Protein AF-0000000074483810 (afdb_homodimer)

Solvent-accessible surface area (backbone atoms only — not comparable to full-atom values): 10584 Å² total; per-residue (Å²): 113,60,57,48,73,68,56,46,51,58,53,45,73,74,33,87,74,49,40,83,38,92,90,42,27,39,32,34,76,46,80,42,96,39,51,67,56,40,51,48,50,51,52,54,45,48,53,55,21,57,76,68,70,52,70,48,39,36,36,35,54,61,34,35,36,37,40,34,40,50,34,74,89,61,72,18,44,30,66,64,47,53,54,48,51,51,52,45,49,52,52,53,55,61,69,74,105,113,60,56,47,74,68,54,48,53,58,53,46,72,75,34,86,71,48,40,82,38,94,90,40,27,39,33,36,76,46,79,42,97,40,50,66,57,39,52,50,51,52,51,54,46,48,52,56,21,58,75,69,70,51,70,47,40,38,35,33,55,61,34,36,38,36,42,35,40,51,34,75,90,60,71,18,44,32,67,65,48,54,56,49,50,50,51,44,50,51,53,53,56,59,68,74,102

Nearest PDB structures (foldseek):
  2ebb-assembly1_A-2  TM=1.002E+00  e=1.056E-16  Geobacillus kaustophilus
  3jst-assembly2_B  TM=9.599E-01  e=5.537E-09  Brucella melitensis
  2v6u-assembly1_A  TM=9.059E-01  e=3.584E-08  Toxoplasma gondii RH
  4wil-assembly1_A  TM=9.202E-01  e=2.040E-07  Mus musculus
  1dco-assembly1_B  TM=9.286E-01  e=5.716E-07  Rattus norvegicus

pLDDT: mean 96.19, std 4.0, range [73.38, 98.94]

Sequence (194 aa):
MRLTEEELQAFLRGMEGWKLVEERWIAKKYRFQDYLQGIEFVRRIAAISEEANHHPFISIDYKLVTVKISSWRAKGLTKLDFELAKKYDEVYEKMKDMRLTEEELQAFLRGMEGWKLVEERWIAKKYRFQDYLQGIEFVRRIAAISEEANHHPFISIDYKLVTVKISSWRAKGLTKLDFELAKKYDEVYEKMKD

Organism: Parageobacillus thermoglucosidasius (NCBI:txid1426)

InterPro domains:
  IPR001533 Pterin 4 alpha carbinolamine dehydratase [PF01329] (2-91)
  IPR001533 Pterin 4 alpha carbinolamine dehydratase [PTHR12599] (2-94)
  IPR036428 Pterin 4 alpha carbinolamine dehydratase superfamily [G3DSA:3.30.1360.20] (1-97)
  IPR036428 Pterin 4 alpha carbinolamine dehydratase superfamily [SSF55248] (2-94)

Radius of gyration: 18.11 Å; Cα contacts (8 Å, |Δi|>4): 28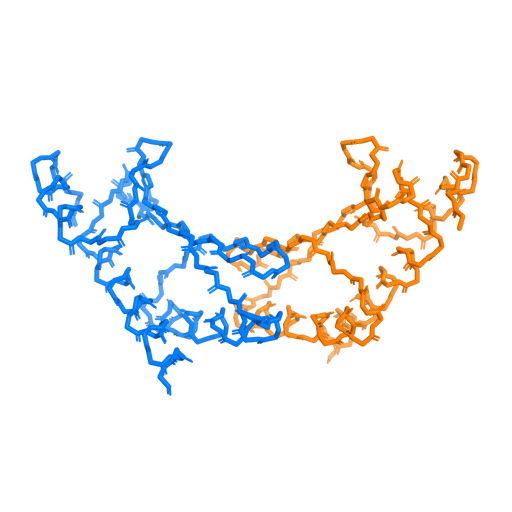7; chains: 2; bounding box: 36×51×39 Å

Secondary structure (DSSP, 8-state):
-BPPHHHHHHHHHTSTT-EEETTTEEEEEEE-SSHHHHHHHHHHHHHHHHHHT---EEEEETTEEEEEE-BTTTTB-BHHHHHHHHHHHHHHHHHH-/-BPPHHHHHHHHHTSTT-EEETTTEEEEEEE-SSHHHHHHHHHHHHHHHHHHT---EEEEETTEEEEEE-BTTTTB-BHHHHHHHHHHHHHHHHHH-

Foldsee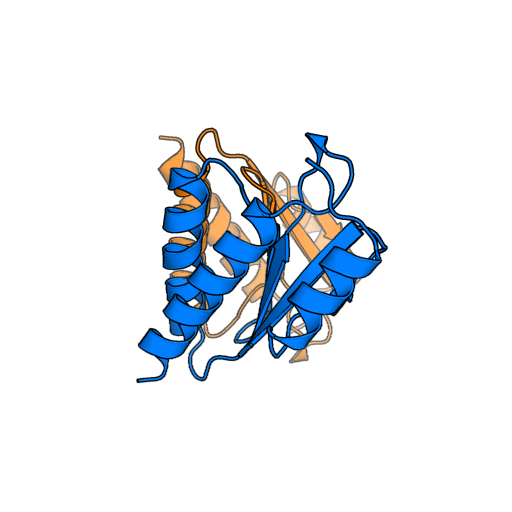k 3Di:
DADDPVRVVVLVVPQPQWDDDPNAKIKGKDFDPAQVLVVVLVVVLQVVCVVVVFDWDWDGDRRIIMTMGGDVVVVHHDPVNSVSSVVSVVSSVVSVD/DADDPVRVVVLVVPQPQWDDDPNAKIKGKDFDPAQVLVVVLVVVLQVVCVVVVFDWDWDGDRRIIMTMGGDVVVVHHDPVNSVSSVVSVVSSVVSVD

Structure (mmCIF, N/CA/C/O backbone):
data_AF-0000000074483810-model_v1
#
loop_
_entity.id
_entity.type
_entity.pdbx_description
1 polymer '4a-hydroxytetrahydrobiopterin dehydratase'
#
loop_
_atom_site.group_PDB
_atom_site.id
_atom_site.type_symbol
_atom_site.label_atom_id
_atom_site.label_alt_id
_atom_site.label_comp_id
_atom_site.label_asym_id
_atom_site.label_entity_id
_atom_site.label_seq_id
_atom_site.pdbx_PDB_ins_code
_atom_site.Cartn_x
_atom_site.Cartn_y
_atom_site.Cartn_z
_atom_site.occupancy
_atom_site.B_iso_or_equiv
_atom_site.auth_seq_id
_atom_site.auth_comp_id
_atom_site.auth_asym_id
_atom_site.auth_atom_id
_atom_site.pdbx_PDB_model_num
ATOM 1 N N . MET A 1 1 ? 4.43 22.094 15.008 1 86.56 1 MET A N 1
ATOM 2 C CA . MET A 1 1 ? 4.312 21.828 16.438 1 86.56 1 MET A CA 1
ATOM 3 C C . MET A 1 1 ? 3.34 20.688 16.703 1 86.56 1 MET A C 1
ATOM 5 O O . MET A 1 1 ? 2.32 20.562 16.016 1 86.56 1 MET A O 1
ATOM 9 N N . ARG A 1 2 ? 3.707 19.906 17.766 1 93.25 2 ARG A N 1
ATOM 10 C CA . ARG A 1 2 ? 2.84 18.797 18.156 1 93.25 2 ARG A CA 1
ATOM 11 C C . ARG A 1 2 ? 1.534 19.312 18.75 1 93.25 2 ARG A C 1
ATOM 13 O O . ARG A 1 2 ? 1.535 20.266 19.531 1 93.25 2 ARG A O 1
ATOM 20 N N . LEU A 1 3 ? 0.416 18.641 18.438 1 94.19 3 LEU A N 1
ATOM 21 C CA . LEU A 1 3 ? -0.901 19.016 18.938 1 94.19 3 LEU A CA 1
ATOM 22 C C . LEU A 1 3 ? -1.085 18.562 20.375 1 94.19 3 LEU A C 1
ATOM 24 O O . LEU A 1 3 ? -0.568 17.516 20.766 1 94.19 3 LEU A O 1
ATOM 28 N N . THR A 1 4 ? -1.824 19.328 21.047 1 91.38 4 THR A N 1
ATOM 29 C CA . THR A 1 4 ? -2.244 18.906 22.375 1 91.38 4 THR A CA 1
ATOM 30 C C . THR A 1 4 ? -3.369 17.875 22.297 1 91.38 4 THR A C 1
ATOM 32 O O . THR A 1 4 ? -3.977 17.703 21.234 1 91.38 4 THR A O 1
ATOM 35 N N . GLU A 1 5 ? -3.551 17.188 23.391 1 90.81 5 GLU A N 1
ATOM 36 C CA . GLU A 1 5 ? -4.637 16.219 23.438 1 90.81 5 GLU A CA 1
ATOM 37 C C . GLU A 1 5 ? -5.977 16.875 23.109 1 90.81 5 GLU A C 1
ATOM 39 O O . GLU A 1 5 ? -6.812 16.281 22.422 1 90.81 5 GLU A O 1
ATOM 44 N N . GLU A 1 6 ? -6.172 18.062 23.609 1 92.44 6 GLU A N 1
ATOM 45 C CA . GLU A 1 6 ? -7.41 18.797 23.359 1 92.44 6 GLU A CA 1
ATOM 46 C C . GLU A 1 6 ? -7.562 19.141 21.891 1 92.44 6 GLU A C 1
ATOM 48 O O . GLU A 1 6 ? -8.641 19 21.312 1 92.44 6 GLU A O 1
ATOM 53 N N . GLU A 1 7 ? -6.52 19.625 21.297 1 92.5 7 GLU A N 1
ATOM 54 C CA . GLU A 1 7 ? -6.52 19.953 19.875 1 92.5 7 GLU A CA 1
ATOM 55 C C . GLU A 1 7 ? -6.781 18.703 19.031 1 92.5 7 GLU A C 1
ATOM 57 O O . GLU A 1 7 ? -7.547 18.75 18.062 1 92.5 7 GLU A O 1
ATOM 62 N N . LEU A 1 8 ? -6.148 17.672 19.391 1 92.38 8 LEU A N 1
ATOM 63 C CA . LEU A 1 8 ? -6.285 16.391 18.688 1 92.38 8 LEU A CA 1
ATOM 64 C C . LEU A 1 8 ? -7.734 15.93 18.688 1 92.38 8 LEU A C 1
ATOM 66 O O . LEU A 1 8 ? -8.273 15.555 17.641 1 92.38 8 LEU A O 1
ATOM 70 N N . GLN A 1 9 ? -8.328 15.984 19.828 1 90.56 9 GLN A N 1
ATOM 71 C CA . GLN A 1 9 ? -9.711 15.539 19.953 1 90.56 9 GLN A CA 1
ATOM 72 C C . GLN A 1 9 ? -10.648 16.422 19.141 1 90.56 9 GLN A C 1
ATOM 74 O O . GLN A 1 9 ? -11.609 15.93 18.547 1 90.56 9 GLN A O 1
ATOM 79 N N . ALA A 1 10 ? -10.414 17.656 19.141 1 92.31 10 ALA A N 1
ATOM 80 C CA . ALA A 1 10 ? -11.219 18.594 18.359 1 92.31 10 ALA A CA 1
ATOM 81 C C . ALA A 1 10 ? -11.133 18.281 16.859 1 92.31 10 ALA A C 1
ATOM 83 O O . ALA A 1 10 ? -12.148 18.297 16.156 1 92.31 10 ALA A O 1
ATOM 84 N N . PHE A 1 11 ? -9.906 17.969 16.438 1 90.81 11 PHE A N 1
ATOM 85 C CA . PHE A 1 11 ? -9.711 17.641 15.031 1 90.81 11 PHE A CA 1
ATOM 86 C C . PHE A 1 11 ? -10.398 16.328 14.672 1 90.81 11 PHE A C 1
ATOM 88 O O . PHE A 1 11 ? -11.047 16.234 13.633 1 90.81 11 PHE A O 1
ATOM 95 N N . LEU A 1 12 ? -10.328 15.391 15.516 1 92.31 12 LEU A N 1
ATOM 96 C CA . LEU A 1 12 ? -10.852 14.055 15.25 1 92.31 12 LEU A CA 1
ATOM 97 C C . LEU A 1 12 ? -12.375 14.07 15.203 1 92.31 12 LEU A C 1
ATOM 99 O O . LEU A 1 12 ? -12.984 13.312 14.453 1 92.31 12 LEU A O 1
ATOM 103 N N . ARG A 1 13 ? -12.961 14.961 15.93 1 91.69 13 ARG A N 1
ATOM 104 C CA . ARG A 1 13 ? -14.414 15.062 15.961 1 91.69 13 ARG A CA 1
ATOM 105 C C . ARG A 1 13 ? -14.961 15.492 14.602 1 91.69 13 ARG A C 1
ATOM 107 O O . ARG A 1 13 ? -16.062 15.102 14.211 1 91.69 13 ARG A O 1
ATOM 114 N N . GLY A 1 14 ? -14.188 16.172 13.859 1 90.25 14 GLY A N 1
ATOM 115 C CA . GLY A 1 14 ? -14.648 16.672 12.57 1 90.25 14 GLY A CA 1
ATOM 116 C C . GLY A 1 14 ? -14.203 15.812 11.406 1 90.25 14 GLY A C 1
ATOM 117 O O . GLY A 1 14 ? -14.477 16.125 10.242 1 90.25 14 GLY A O 1
ATOM 118 N N . MET A 1 15 ? -13.57 14.727 11.695 1 93.81 15 MET A N 1
ATOM 119 C CA . MET A 1 15 ? -13 13.914 10.625 1 93.81 15 MET A CA 1
ATOM 120 C C . MET A 1 15 ? -13.516 12.484 10.688 1 93.81 15 MET A C 1
ATOM 122 O O . MET A 1 15 ? -12.867 11.609 11.266 1 93.81 15 MET A O 1
ATOM 126 N N . GLU A 1 16 ? -14.57 12.305 9.977 1 92.62 16 GLU A N 1
ATOM 127 C CA . GLU A 1 16 ? -15.242 11.008 10.008 1 92.62 16 GLU A CA 1
ATOM 128 C C . GLU A 1 16 ? -14.328 9.898 9.492 1 92.62 16 GLU A C 1
ATOM 130 O O . GLU A 1 16 ? -13.703 10.047 8.438 1 92.62 16 GLU A O 1
ATOM 135 N N . GLY A 1 17 ? -14.273 8.852 10.312 1 96.81 17 GLY A N 1
ATOM 136 C CA . GLY A 1 17 ? -13.562 7.664 9.867 1 96.81 17 GLY A CA 1
ATOM 137 C C . GLY A 1 17 ? -12.125 7.617 10.344 1 96.81 17 GLY A C 1
ATOM 138 O O . GLY A 1 17 ? -11.492 6.559 10.328 1 96.81 17 GLY A O 1
ATOM 139 N N . TRP A 1 18 ? -11.57 8.75 10.656 1 97.94 18 TRP A N 1
ATOM 140 C CA . TRP A 1 18 ? -10.219 8.789 11.195 1 97.94 18 TRP A CA 1
ATOM 141 C C . TRP A 1 18 ? -10.219 8.445 12.68 1 97.94 18 TRP A C 1
ATOM 143 O O . TRP A 1 18 ? -11.086 8.898 13.43 1 97.94 18 TRP A O 1
ATOM 153 N N . LYS A 1 19 ? -9.258 7.641 13.07 1 96.81 19 LYS A N 1
ATOM 154 C CA . LYS A 1 19 ? -9.125 7.234 14.469 1 96.81 19 LYS A CA 1
ATOM 155 C C . LYS A 1 19 ? -7.668 7.297 14.922 1 96.81 19 LYS A C 1
ATOM 157 O O . LYS A 1 19 ? -6.75 7.121 14.117 1 96.81 19 LYS A O 1
ATOM 162 N N . LEU A 1 20 ? -7.551 7.547 16.203 1 95.25 20 LEU A N 1
ATOM 163 C CA . LEU A 1 20 ? -6.227 7.43 16.797 1 95.25 20 LEU A CA 1
ATOM 164 C C . LEU A 1 20 ? -5.793 5.969 16.891 1 95.25 20 LEU A C 1
ATOM 166 O O . LEU A 1 20 ? -6.582 5.105 17.281 1 95.25 20 LEU A O 1
ATOM 170 N N . VAL A 1 21 ? -4.543 5.785 16.469 1 95.75 21 VAL A N 1
ATOM 171 C CA . VAL A 1 21 ? -4.012 4.43 16.531 1 95.75 21 VAL A CA 1
ATOM 172 C C . VAL A 1 21 ? -2.576 4.461 17.047 1 95.75 21 VAL A C 1
ATOM 174 O O . VAL A 1 21 ? -1.865 5.453 16.875 1 95.75 21 VAL A O 1
ATOM 177 N N . GLU A 1 22 ? -2.242 3.436 17.812 1 92.56 22 GLU A N 1
ATOM 178 C CA . GLU A 1 22 ? -0.89 3.287 18.344 1 92.56 22 GLU A CA 1
ATOM 179 C C . GLU A 1 22 ? -0.417 4.57 19.016 1 92.56 22 GLU A C 1
ATOM 181 O O . GLU A 1 22 ? 0.724 4.996 18.828 1 92.56 22 GLU A O 1
ATOM 186 N N . GLU A 1 23 ? -1.281 5.34 19.594 1 85.19 23 GLU A N 1
ATOM 187 C CA . GLU A 1 23 ? -1.058 6.477 20.484 1 85.19 23 GLU A CA 1
ATOM 188 C C . GLU A 1 23 ? -0.707 7.734 19.703 1 85.19 23 GLU A C 1
ATOM 190 O O . GLU A 1 23 ? -1.133 8.836 20.062 1 85.19 23 GLU A O 1
ATOM 195 N N . ARG A 1 24 ? 0.044 7.555 18.531 1 91.56 24 ARG A N 1
ATOM 196 C CA . ARG A 1 24 ? 0.565 8.781 17.938 1 91.56 24 ARG A CA 1
ATOM 197 C C . ARG A 1 24 ? 0.289 8.82 16.438 1 91.56 24 ARG A C 1
ATOM 199 O O . ARG A 1 24 ? 0.984 9.516 15.695 1 91.56 24 ARG A O 1
ATOM 206 N N . TRP A 1 25 ? -0.65 7.988 16.016 1 96.62 25 TRP A N 1
ATOM 207 C CA . TRP A 1 25 ? -1.023 7.969 14.609 1 96.62 25 TRP A CA 1
ATOM 208 C C . TRP A 1 25 ? -2.525 8.172 14.438 1 96.62 25 TRP A C 1
ATOM 210 O O . TRP A 1 25 ? -3.305 7.871 15.344 1 96.62 25 TRP A O 1
ATOM 220 N N . ILE A 1 26 ? -2.838 8.742 13.336 1 97.81 26 ILE A N 1
ATOM 221 C CA . ILE A 1 26 ? -4.227 8.625 12.906 1 97.81 26 ILE A CA 1
ATOM 222 C C . ILE A 1 26 ? -4.305 7.75 11.656 1 97.81 26 ILE A C 1
ATOM 224 O O . ILE A 1 26 ? -3.371 7.723 10.844 1 97.81 26 ILE A O 1
ATOM 228 N N . ALA A 1 27 ? -5.422 7.055 11.555 1 98.75 27 ALA A N 1
ATOM 229 C CA . ALA A 1 27 ? -5.594 6.133 10.43 1 98.75 27 ALA A CA 1
ATOM 230 C C . ALA A 1 27 ? -7.043 6.113 9.953 1 98.75 27 ALA A C 1
ATOM 232 O O . ALA A 1 27 ? -7.961 6.391 10.727 1 98.75 27 ALA A O 1
ATOM 233 N N . LYS A 1 28 ? -7.238 5.855 8.711 1 98.75 28 LYS A N 1
ATOM 234 C CA . LYS A 1 28 ? -8.562 5.691 8.109 1 98.75 28 LYS A CA 1
ATOM 235 C C . LYS A 1 28 ? -8.539 4.613 7.031 1 98.75 28 LYS A C 1
ATOM 237 O O . LYS A 1 28 ? -7.559 4.473 6.301 1 98.75 28 LYS A O 1
ATOM 242 N N . LYS A 1 29 ? -9.625 3.871 6.98 1 98.81 29 LYS A N 1
ATOM 243 C CA . LYS A 1 29 ? -9.844 2.859 5.949 1 98.81 29 LYS A CA 1
ATOM 244 C C . LYS A 1 29 ? -10.766 3.383 4.852 1 98.81 29 LYS A C 1
ATOM 246 O O . LYS A 1 29 ? -11.781 4.012 5.141 1 98.81 29 LYS A O 1
ATOM 251 N N . TYR A 1 30 ? -10.352 3.213 3.654 1 98.75 30 TYR A N 1
ATOM 252 C CA . TYR A 1 30 ? -11.133 3.535 2.471 1 98.75 30 TYR A CA 1
ATOM 253 C C . TYR A 1 30 ? -11.508 2.273 1.7 1 98.75 30 TYR A C 1
ATOM 255 O O . TYR A 1 30 ? -10.633 1.473 1.355 1 98.75 30 TYR A O 1
ATOM 263 N N . ARG A 1 31 ? -12.773 2.066 1.41 1 98.44 31 ARG A N 1
ATOM 264 C CA . ARG A 1 31 ? -13.25 0.904 0.667 1 98.44 31 ARG A CA 1
ATOM 265 C C . ARG A 1 31 ? -13.68 1.292 -0.745 1 98.44 31 ARG A C 1
ATOM 267 O O . ARG A 1 31 ? -14.312 2.328 -0.943 1 98.44 31 ARG A O 1
ATOM 274 N N . PHE A 1 32 ? -13.266 0.421 -1.639 1 98.5 32 PHE A N 1
ATOM 275 C CA . PHE A 1 32 ? -13.594 0.66 -3.039 1 98.5 32 PHE A CA 1
ATOM 276 C C . PHE A 1 32 ? -14.375 -0.513 -3.619 1 98.5 32 PHE A C 1
ATOM 278 O O . PHE A 1 32 ? -14.336 -1.618 -3.074 1 98.5 32 PHE A O 1
ATOM 285 N N . GLN A 1 33 ? -15.086 -0.319 -4.676 1 96.5 33 GLN A N 1
ATOM 286 C CA . GLN A 1 33 ? -15.836 -1.371 -5.359 1 96.5 33 GLN A CA 1
ATOM 287 C C . GLN A 1 33 ? -14.938 -2.141 -6.324 1 96.5 33 GLN A C 1
ATOM 289 O O . GLN A 1 33 ? -15.18 -3.318 -6.602 1 96.5 33 GLN A O 1
ATOM 294 N N . ASP A 1 34 ? -13.93 -1.439 -6.762 1 96.75 34 ASP A N 1
ATOM 295 C CA . ASP A 1 34 ? -12.977 -1.976 -7.727 1 96.75 34 ASP A CA 1
ATOM 296 C C . ASP A 1 34 ? -11.547 -1.887 -7.191 1 96.75 34 ASP A C 1
ATOM 298 O O . ASP A 1 34 ? -11.148 -0.854 -6.652 1 96.75 34 ASP A O 1
ATOM 302 N N . TYR A 1 35 ? -10.844 -2.961 -7.426 1 98.5 35 TYR A N 1
ATOM 303 C CA . TYR A 1 35 ? -9.469 -3.051 -6.949 1 98.5 35 TYR A CA 1
ATOM 304 C C . TYR A 1 35 ? -8.617 -1.925 -7.523 1 98.5 35 TYR A C 1
ATOM 306 O O . TYR A 1 35 ? -7.906 -1.236 -6.789 1 98.5 35 TYR A O 1
ATOM 314 N N . LEU A 1 36 ? -8.734 -1.706 -8.766 1 98.56 36 LEU A N 1
ATOM 315 C CA . LEU A 1 36 ? -7.852 -0.743 -9.422 1 98.56 36 LEU A CA 1
ATOM 316 C C . LEU A 1 36 ? -8.273 0.686 -9.086 1 98.56 36 LEU A C 1
ATOM 318 O O . LEU A 1 36 ? -7.48 1.62 -9.242 1 98.56 36 LEU A O 1
ATOM 322 N N . GLN A 1 37 ? -9.484 0.914 -8.664 1 98.44 37 GLN A N 1
ATOM 323 C CA . GLN A 1 37 ? -9.867 2.23 -8.156 1 98.44 37 GLN A CA 1
ATOM 324 C C . GLN A 1 37 ? -9.102 2.576 -6.887 1 98.44 37 GLN A C 1
ATOM 326 O O . GLN A 1 37 ? -8.719 3.729 -6.684 1 98.44 37 GLN A O 1
ATOM 331 N N . GLY A 1 38 ? -8.969 1.586 -6.035 1 98.81 38 GLY A N 1
ATOM 332 C CA . GLY A 1 38 ? -8.156 1.794 -4.852 1 98.81 38 GLY A CA 1
ATOM 333 C C . GLY A 1 38 ? -6.715 2.139 -5.168 1 98.81 38 GLY A C 1
ATOM 334 O O . GLY A 1 38 ? -6.117 3 -4.52 1 98.81 38 GLY A O 1
ATOM 335 N N . ILE A 1 39 ? -6.203 1.474 -6.195 1 98.94 39 ILE A N 1
ATOM 336 C CA . ILE A 1 39 ? -4.832 1.739 -6.621 1 98.94 39 ILE A CA 1
ATOM 337 C C . ILE A 1 39 ? -4.723 3.172 -7.137 1 98.94 39 ILE A C 1
ATOM 339 O O . ILE A 1 39 ? -3.742 3.865 -6.859 1 98.94 39 ILE A O 1
ATOM 343 N N . GLU A 1 40 ? -5.723 3.605 -7.836 1 98.88 40 GLU A N 1
ATOM 344 C CA . GLU A 1 40 ? -5.738 4.98 -8.32 1 98.88 40 GLU A CA 1
ATOM 345 C C . GLU A 1 40 ? -5.805 5.973 -7.16 1 98.88 40 GLU A C 1
ATOM 347 O O . GLU A 1 40 ? -5.133 7.008 -7.18 1 98.88 40 GLU A O 1
ATOM 352 N N . PHE A 1 41 ? -6.613 5.695 -6.172 1 98.94 41 PHE A N 1
ATOM 353 C CA . PHE A 1 41 ? -6.672 6.504 -4.961 1 98.94 41 PHE A CA 1
ATOM 354 C C . PHE A 1 41 ? -5.285 6.645 -4.34 1 98.94 41 PHE A C 1
ATOM 356 O O . PHE A 1 41 ? -4.859 7.754 -4.008 1 98.94 41 PHE A O 1
ATOM 363 N N . VAL A 1 42 ? -4.578 5.531 -4.25 1 98.94 42 VAL A N 1
ATOM 364 C CA . VAL A 1 42 ? -3.238 5.512 -3.67 1 98.94 42 VAL A CA 1
ATOM 365 C C . VAL A 1 42 ? -2.311 6.414 -4.48 1 98.94 42 VAL A C 1
ATOM 367 O O . VAL A 1 42 ? -1.544 7.195 -3.914 1 98.94 42 VAL A O 1
ATOM 370 N N . ARG A 1 43 ? -2.424 6.305 -5.781 1 98.88 43 ARG A N 1
ATOM 371 C CA . ARG A 1 43 ? -1.6 7.145 -6.641 1 98.88 43 ARG A CA 1
ATOM 372 C C . ARG A 1 43 ? -1.867 8.625 -6.383 1 98.88 43 ARG A C 1
ATOM 374 O O . ARG A 1 43 ? -0.932 9.422 -6.277 1 98.88 43 ARG A O 1
ATOM 381 N N . ARG A 1 44 ? -3.074 8.984 -6.223 1 98.88 44 ARG A N 1
ATOM 382 C CA . ARG A 1 44 ? -3.455 10.383 -6.074 1 98.88 44 ARG A CA 1
ATOM 383 C C . ARG A 1 44 ? -3.021 10.93 -4.719 1 98.88 44 ARG A C 1
ATOM 385 O O . ARG A 1 44 ? -2.457 12.016 -4.633 1 98.88 44 ARG A O 1
ATOM 392 N N . ILE A 1 45 ? -3.234 10.148 -3.676 1 98.94 45 ILE A N 1
ATOM 393 C CA . ILE A 1 45 ? -2.877 10.688 -2.367 1 98.94 45 ILE A CA 1
ATOM 394 C C . ILE A 1 45 ? -1.36 10.68 -2.199 1 98.94 45 ILE A C 1
ATOM 396 O O . ILE A 1 45 ? -0.803 11.5 -1.471 1 98.94 45 ILE A O 1
ATOM 400 N N . ALA A 1 46 ? -0.687 9.797 -2.922 1 98.94 46 ALA A N 1
ATOM 401 C CA . ALA A 1 46 ? 0.773 9.781 -2.895 1 98.94 46 ALA A CA 1
ATOM 402 C C . ALA A 1 46 ? 1.345 11.055 -3.51 1 98.94 46 ALA A C 1
ATOM 404 O O . ALA A 1 46 ? 2.342 11.594 -3.023 1 98.94 46 ALA A O 1
ATOM 405 N N . ALA A 1 47 ? 0.709 11.508 -4.582 1 98.88 47 ALA A N 1
ATOM 406 C CA . ALA A 1 47 ? 1.143 12.758 -5.207 1 98.88 47 ALA A CA 1
ATOM 407 C C . ALA A 1 47 ? 1.014 13.93 -4.242 1 98.88 47 ALA A C 1
ATOM 409 O O . ALA A 1 47 ? 1.916 14.766 -4.145 1 98.88 47 ALA A O 1
ATOM 410 N N . ILE A 1 48 ? -0.082 13.984 -3.516 1 98.88 48 ILE A N 1
ATOM 411 C CA . ILE A 1 48 ? -0.325 15.016 -2.512 1 98.88 48 ILE A CA 1
ATOM 412 C C . ILE A 1 48 ? 0.749 14.938 -1.428 1 98.88 48 ILE A C 1
ATOM 414 O O . ILE A 1 48 ? 1.309 15.961 -1.03 1 98.88 48 ILE A O 1
ATOM 418 N N . SER A 1 49 ? 1.058 13.758 -0.992 1 98.88 49 SER A N 1
ATOM 419 C CA . SER A 1 49 ? 2.033 13.523 0.068 1 98.88 49 SER A CA 1
ATOM 420 C C . SER A 1 49 ? 3.436 13.93 -0.37 1 98.88 49 SER A C 1
ATOM 422 O O . SER A 1 49 ? 4.191 14.516 0.41 1 98.88 49 SER A O 1
ATOM 424 N N . GLU A 1 50 ? 3.727 13.602 -1.611 1 98.75 50 GLU A N 1
ATOM 425 C CA . GLU A 1 50 ? 5.035 13.953 -2.156 1 98.75 50 GLU A CA 1
ATOM 426 C C . GLU A 1 50 ? 5.211 15.469 -2.227 1 98.75 50 GLU A C 1
ATOM 428 O O . GLU A 1 50 ? 6.266 15.992 -1.873 1 98.75 50 GLU A O 1
ATOM 433 N N . GLU A 1 51 ? 4.215 16.141 -2.664 1 98.56 51 GLU A N 1
ATOM 434 C CA . GLU A 1 51 ? 4.25 17.594 -2.75 1 98.56 51 GLU A CA 1
ATOM 435 C C . GLU A 1 51 ? 4.469 18.219 -1.376 1 98.56 51 GLU A C 1
ATOM 437 O O . GLU A 1 51 ? 5.207 19.203 -1.245 1 98.56 51 GLU A O 1
ATOM 442 N N . ALA A 1 52 ? 3.881 17.688 -0.386 1 98.25 52 ALA A N 1
ATOM 443 C CA . ALA A 1 52 ? 3.979 18.203 0.978 1 98.25 52 ALA A CA 1
ATOM 444 C C . ALA A 1 52 ? 5.23 17.672 1.672 1 98.25 52 ALA A C 1
ATOM 446 O O . ALA A 1 52 ? 5.555 18.094 2.787 1 98.25 52 ALA A O 1
ATOM 447 N N . ASN A 1 53 ? 5.887 16.734 1.028 1 97.75 53 ASN A N 1
ATOM 448 C CA . ASN A 1 53 ? 7.023 16.016 1.605 1 97.75 53 ASN A CA 1
ATOM 449 C C . ASN A 1 53 ? 6.688 15.445 2.977 1 97.75 53 ASN A C 1
ATOM 451 O O . ASN A 1 53 ? 7.426 15.648 3.941 1 97.75 53 ASN A O 1
ATOM 455 N N . HIS A 1 54 ? 5.629 14.812 3.084 1 98.56 54 HIS A N 1
ATOM 456 C CA . HIS A 1 54 ? 5.07 14.156 4.258 1 98.56 54 HIS A CA 1
ATOM 457 C C . HIS A 1 54 ? 4.266 12.922 3.865 1 98.56 54 HIS A C 1
ATOM 459 O O . HIS A 1 54 ? 3.201 13.039 3.254 1 98.56 54 HIS A O 1
ATOM 465 N N . HIS A 1 55 ? 4.844 11.758 4.223 1 98.69 55 HIS A N 1
ATOM 466 C CA . HIS A 1 55 ? 4.355 10.539 3.58 1 98.69 55 HIS A CA 1
ATOM 467 C C . HIS A 1 55 ? 3.662 9.625 4.586 1 98.69 55 HIS A C 1
ATOM 469 O O . HIS A 1 55 ? 4.246 9.273 5.613 1 98.69 55 HIS A O 1
ATOM 475 N N . PRO A 1 56 ? 2.479 9.234 4.262 1 98.81 56 PRO A N 1
ATOM 476 C CA . PRO A 1 56 ? 1.774 8.258 5.098 1 98.81 56 PRO A CA 1
ATOM 477 C C . PRO A 1 56 ? 2.256 6.828 4.875 1 98.81 56 PRO A C 1
ATOM 479 O O . PRO A 1 56 ? 2.922 6.547 3.873 1 98.81 56 PRO A O 1
ATOM 482 N N . PHE A 1 57 ? 1.97 5.965 5.852 1 98.69 57 PHE A N 1
ATOM 483 C CA . PHE A 1 57 ? 1.952 4.523 5.613 1 98.69 57 PHE A CA 1
ATOM 484 C C . PHE A 1 57 ? 0.661 4.105 4.918 1 98.69 57 PHE A C 1
ATOM 486 O O . PHE A 1 57 ? -0.424 4.559 5.289 1 98.69 57 PHE A O 1
ATOM 493 N N . ILE A 1 58 ? 0.777 3.283 3.875 1 98.94 58 ILE A N 1
ATOM 494 C CA . ILE A 1 58 ? -0.405 2.834 3.146 1 98.94 58 ILE A CA 1
ATOM 495 C C . ILE A 1 58 ? -0.415 1.31 3.066 1 98.94 58 ILE A C 1
ATOM 497 O O . ILE A 1 58 ? 0.608 0.692 2.76 1 98.94 58 ILE A O 1
ATOM 501 N N . SER A 1 59 ? -1.482 0.739 3.363 1 98.88 59 SER A N 1
ATOM 502 C CA . SER A 1 59 ? -1.679 -0.689 3.137 1 98.88 59 SER A CA 1
ATOM 503 C C . SER A 1 59 ? -2.865 -0.943 2.213 1 98.88 59 SER A C 1
ATOM 505 O O . SER A 1 59 ? -3.887 -0.258 2.301 1 98.88 59 SER A O 1
ATOM 507 N N . ILE A 1 60 ? -2.648 -1.874 1.341 1 98.94 60 ILE A N 1
ATOM 508 C CA . ILE A 1 60 ? -3.674 -2.258 0.376 1 98.94 60 ILE A CA 1
ATOM 509 C C . ILE A 1 60 ? -4.027 -3.732 0.559 1 98.94 60 ILE A C 1
ATOM 511 O O . ILE A 1 60 ? -3.184 -4.609 0.365 1 98.94 60 ILE A O 1
ATOM 515 N N . ASP A 1 61 ? -5.215 -4 0.919 1 98.5 61 ASP A N 1
ATOM 516 C CA . ASP A 1 61 ? -5.801 -5.332 1.046 1 98.5 61 ASP A CA 1
ATOM 517 C C . ASP A 1 61 ? -7.008 -5.488 0.126 1 98.5 61 ASP A C 1
ATOM 519 O O . ASP A 1 61 ? -8.148 -5.328 0.56 1 98.5 61 ASP A O 1
ATOM 523 N N . TYR A 1 62 ? -6.664 -5.863 -1.056 1 97.94 62 TYR A N 1
ATOM 524 C CA . TYR A 1 62 ? -7.656 -5.93 -2.121 1 97.94 62 TYR A CA 1
ATOM 525 C C . TYR A 1 62 ? -8.359 -4.586 -2.297 1 97.94 62 TYR A C 1
ATOM 527 O O . TYR A 1 62 ? -7.734 -3.604 -2.705 1 97.94 62 TYR A O 1
ATOM 535 N N . LYS A 1 63 ? -9.594 -4.492 -1.874 1 98.56 63 LYS A N 1
ATOM 536 C CA . LYS A 1 63 ? -10.383 -3.293 -2.143 1 98.56 63 LYS A CA 1
ATOM 537 C C . LYS A 1 63 ? -10.383 -2.354 -0.94 1 98.56 63 LYS A C 1
ATOM 539 O O . LYS A 1 63 ? -11.07 -1.334 -0.942 1 98.56 63 LYS A O 1
ATOM 544 N N . LEU A 1 64 ? -9.602 -2.721 0.013 1 98.88 64 LEU A N 1
ATOM 545 C CA . LEU A 1 64 ? -9.484 -1.924 1.229 1 98.88 64 LEU A CA 1
ATOM 546 C C . LEU A 1 64 ? -8.117 -1.254 1.311 1 98.88 64 LEU A C 1
ATOM 548 O O . LEU A 1 64 ? -7.082 -1.933 1.304 1 98.88 64 LEU A O 1
ATOM 552 N N . VAL A 1 65 ? -8.109 0.12 1.39 1 98.94 65 VAL A N 1
ATOM 553 C CA . VAL A 1 65 ? -6.883 0.891 1.553 1 98.94 65 VAL A CA 1
ATOM 554 C C . VAL A 1 65 ? -6.863 1.544 2.934 1 98.94 65 VAL A C 1
ATOM 556 O O . VAL A 1 65 ? -7.809 2.242 3.311 1 98.94 65 VAL A O 1
ATOM 559 N N . THR A 1 66 ? -5.863 1.297 3.68 1 98.94 66 THR A N 1
ATOM 560 C CA . THR A 1 66 ? -5.672 1.939 4.977 1 98.94 66 THR A CA 1
ATOM 561 C C . THR A 1 66 ? -4.543 2.963 4.91 1 98.94 66 THR A C 1
ATOM 563 O O . THR A 1 66 ? -3.447 2.658 4.434 1 98.94 66 THR A O 1
ATOM 566 N N . VAL A 1 67 ? -4.891 4.125 5.375 1 98.94 67 VAL A N 1
ATOM 567 C CA . VAL A 1 67 ? -3.904 5.199 5.41 1 98.94 67 VAL A CA 1
ATOM 568 C C . VAL A 1 67 ? -3.613 5.586 6.859 1 98.94 67 VAL A C 1
ATOM 570 O O . VAL A 1 67 ? -4.535 5.801 7.648 1 98.94 67 VAL A O 1
ATOM 573 N N . LYS A 1 68 ? -2.379 5.645 7.195 1 98.69 68 LYS A N 1
ATOM 574 C CA . LYS A 1 68 ? -1.898 6.008 8.523 1 98.69 68 LYS A CA 1
ATOM 575 C C . LYS A 1 68 ? -0.84 7.105 8.445 1 98.69 68 LYS A C 1
ATOM 577 O O . LYS A 1 68 ? 0.121 6.992 7.684 1 98.69 68 LYS A O 1
ATOM 582 N N . ILE A 1 69 ? -1.001 8.141 9.297 1 98.44 69 ILE A N 1
ATOM 583 C CA . ILE A 1 69 ? -0.084 9.258 9.148 1 98.44 69 ILE A CA 1
ATOM 584 C C . ILE A 1 69 ? 0.219 9.867 10.516 1 98.44 69 ILE A C 1
ATOM 586 O O . ILE A 1 69 ? -0.623 9.836 11.414 1 98.44 69 ILE A O 1
ATOM 590 N N . SER A 1 70 ? 1.385 10.281 10.695 1 97.88 70 SER A N 1
ATOM 591 C CA . SER A 1 70 ? 1.896 11.023 11.852 1 97.88 70 SER A CA 1
ATOM 592 C C . SER A 1 70 ? 3.139 11.828 11.484 1 97.88 70 SER A C 1
ATOM 594 O O . SER A 1 70 ? 3.67 11.688 10.383 1 97.88 70 SER A O 1
ATOM 596 N N . SER A 1 71 ? 3.512 12.703 12.328 1 97.12 71 SER A N 1
ATOM 597 C CA . SER A 1 71 ? 4.754 13.445 12.148 1 97.12 71 SER A CA 1
ATOM 598 C C . SER A 1 71 ? 5.863 12.891 13.039 1 97.12 71 SER A C 1
ATOM 600 O O . SER A 1 71 ? 5.934 13.203 14.227 1 97.12 71 SER A O 1
ATOM 602 N N . TRP A 1 72 ? 6.773 12.078 12.477 1 89.94 72 TRP A N 1
ATOM 603 C CA . TRP A 1 72 ? 7.82 11.344 13.188 1 89.94 72 TRP A CA 1
ATOM 604 C C . TRP A 1 72 ? 8.719 12.297 13.961 1 89.94 72 TRP A C 1
ATOM 606 O O . TRP A 1 72 ? 9 12.078 15.141 1 89.94 72 TRP A O 1
ATOM 616 N N . ARG A 1 73 ? 9.016 13.367 13.281 1 90.19 73 ARG A N 1
ATOM 617 C CA . ARG A 1 73 ? 9.953 14.305 13.891 1 90.19 73 ARG A CA 1
ATOM 618 C C . ARG A 1 73 ? 9.32 15.008 15.086 1 90.19 73 ARG A C 1
ATOM 620 O O . ARG A 1 73 ? 10.008 15.344 16.047 1 90.19 73 ARG A O 1
ATOM 627 N N . ALA A 1 74 ? 8.086 15.219 15.062 1 93.44 74 ALA A N 1
ATOM 628 C CA . ALA A 1 74 ? 7.363 15.898 16.141 1 93.44 74 ALA A CA 1
ATOM 629 C C . ALA A 1 74 ? 6.98 14.914 17.234 1 93.44 74 ALA A C 1
ATOM 631 O O . ALA A 1 74 ? 6.465 15.32 18.281 1 93.44 74 ALA A O 1
ATOM 632 N N . LYS A 1 75 ? 7.23 13.586 16.953 1 90.94 75 LYS A N 1
ATOM 633 C CA . LYS A 1 75 ? 6.883 12.516 17.875 1 90.94 75 LYS A CA 1
ATOM 634 C C . LYS A 1 75 ? 5.391 12.523 18.188 1 90.94 75 LYS A C 1
ATOM 636 O O . LYS A 1 75 ? 4.992 12.398 19.359 1 90.94 75 LYS A O 1
ATOM 641 N N . GLY A 1 76 ? 4.652 12.805 17.203 1 94.06 76 GLY A N 1
ATOM 642 C CA . GLY A 1 76 ? 3.207 12.852 17.344 1 94.06 76 GLY A CA 1
ATOM 643 C C . GLY A 1 76 ? 2.506 13.469 16.156 1 94.06 76 GLY A C 1
ATOM 644 O O . GLY A 1 76 ? 2.961 13.328 15.023 1 94.06 76 GLY A O 1
ATOM 645 N N . LEU A 1 77 ? 1.368 14.016 16.453 1 97.38 77 LEU A N 1
ATOM 646 C CA . LEU A 1 77 ? 0.522 14.555 15.391 1 97.38 77 LEU A CA 1
ATOM 647 C C . LEU A 1 77 ? 0.646 16.078 15.32 1 97.38 77 LEU A C 1
ATOM 649 O O . LEU A 1 77 ? 0.715 16.75 16.344 1 97.38 77 LEU A O 1
ATOM 653 N N . THR A 1 78 ? 0.699 16.594 14.133 1 97.25 78 THR A N 1
ATOM 654 C CA . THR A 1 78 ? 0.727 18.016 13.875 1 97.25 78 THR A CA 1
ATOM 655 C C . THR A 1 78 ? -0.454 18.438 13 1 97.25 78 THR A C 1
ATOM 657 O O . THR A 1 78 ? -1.192 17.578 12.5 1 97.25 78 THR A O 1
ATOM 660 N N . LYS A 1 79 ? -0.565 19.734 12.828 1 96.31 79 LYS A N 1
ATOM 661 C CA . LYS A 1 79 ? -1.637 20.25 11.984 1 96.31 79 LYS A CA 1
ATOM 662 C C . LYS A 1 79 ? -1.509 19.734 10.555 1 96.31 79 LYS A C 1
ATOM 664 O O . LYS A 1 79 ? -2.516 19.5 9.883 1 96.31 79 LYS A O 1
ATOM 669 N N . LEU A 1 80 ? -0.305 19.531 10.094 1 97.75 80 LEU A N 1
ATOM 670 C CA . LEU A 1 80 ? -0.055 19.047 8.734 1 97.75 80 LEU A CA 1
ATOM 671 C C . LEU A 1 80 ? -0.67 17.672 8.516 1 97.75 80 LEU A C 1
ATOM 673 O O . LEU A 1 80 ? -1.193 17.375 7.441 1 97.75 80 LEU A O 1
ATOM 677 N N . ASP A 1 81 ? -0.639 16.859 9.484 1 98.12 81 ASP A N 1
ATOM 678 C CA . ASP A 1 81 ? -1.23 15.531 9.391 1 98.12 81 ASP A CA 1
ATOM 679 C C . ASP A 1 81 ? -2.729 15.617 9.109 1 98.12 81 ASP A C 1
ATOM 681 O O . ASP A 1 81 ? -3.248 14.891 8.258 1 98.12 81 ASP A O 1
ATOM 685 N N . PHE A 1 82 ? -3.371 16.531 9.75 1 97.31 82 PHE A N 1
ATOM 686 C CA . PHE A 1 82 ? -4.816 16.656 9.586 1 97.31 82 PHE A CA 1
ATOM 687 C C . PHE A 1 82 ? -5.148 17.344 8.266 1 97.31 82 PHE A C 1
ATOM 689 O O . PHE A 1 82 ? -6.172 17.047 7.648 1 97.31 82 PHE A O 1
ATOM 696 N N . GLU A 1 83 ? -4.32 18.281 7.902 1 97.75 83 GLU A N 1
ATOM 697 C CA . GLU A 1 83 ? -4.504 18.906 6.598 1 97.75 83 GLU A CA 1
ATOM 698 C C . GLU A 1 83 ? -4.414 17.875 5.473 1 97.75 83 GLU A C 1
ATOM 700 O O . GLU A 1 83 ? -5.234 17.891 4.551 1 97.75 83 GLU A O 1
ATOM 705 N N . LEU A 1 84 ? -3.455 16.984 5.559 1 98.62 84 LEU A N 1
ATOM 706 C CA . LEU A 1 84 ? -3.289 15.953 4.539 1 98.62 84 LEU A CA 1
ATOM 707 C C . LEU A 1 84 ? -4.426 14.938 4.602 1 98.62 84 LEU A C 1
ATOM 709 O O . LEU A 1 84 ? -4.941 14.516 3.566 1 98.62 84 LEU A O 1
ATOM 713 N N . ALA A 1 85 ? -4.793 14.617 5.785 1 98.5 85 ALA A N 1
ATOM 714 C CA . ALA A 1 85 ? -5.926 13.711 5.965 1 98.5 85 ALA A CA 1
ATOM 715 C C . ALA A 1 85 ? -7.172 14.25 5.27 1 98.5 85 ALA A C 1
ATOM 717 O O . ALA A 1 85 ? -7.887 13.5 4.598 1 98.5 85 ALA A O 1
ATOM 718 N N . LYS A 1 86 ? -7.387 15.492 5.449 1 98.12 86 LYS A N 1
ATOM 719 C CA . LYS A 1 86 ? -8.539 16.125 4.801 1 98.12 86 LYS A CA 1
ATOM 720 C C . LYS A 1 86 ? -8.422 16.031 3.281 1 98.12 86 LYS A C 1
ATOM 722 O O . LYS A 1 86 ? -9.414 15.773 2.594 1 98.12 86 LYS A O 1
ATOM 727 N N . LYS A 1 87 ? -7.258 16.281 2.781 1 98.69 87 LYS A N 1
ATOM 728 C CA . LYS A 1 87 ? -7.035 16.203 1.34 1 98.69 87 LYS A CA 1
ATOM 729 C C . LYS A 1 87 ? -7.262 14.789 0.824 1 98.69 87 LYS A C 1
ATOM 731 O O . LYS A 1 87 ? -7.82 14.602 -0.26 1 98.69 87 LYS A O 1
ATOM 736 N N . TYR A 1 88 ? -6.836 13.766 1.558 1 98.81 88 TYR A N 1
ATOM 737 C CA . TYR A 1 88 ? -7.082 12.383 1.18 1 98.81 88 TYR A CA 1
ATOM 738 C C . TYR A 1 88 ? -8.578 12.094 1.111 1 98.81 88 TYR A C 1
ATOM 740 O O . TYR A 1 88 ? -9.047 11.445 0.174 1 98.81 88 TYR A O 1
ATOM 748 N N . ASP A 1 89 ? -9.297 12.648 2.1 1 98.38 89 ASP A N 1
ATOM 749 C CA . ASP A 1 89 ? -10.75 12.477 2.115 1 98.38 89 ASP A CA 1
ATOM 750 C C . ASP A 1 89 ? -11.391 13.117 0.883 1 98.38 89 ASP A C 1
ATOM 752 O O . ASP A 1 89 ? -12.32 12.555 0.301 1 98.38 89 ASP A O 1
ATOM 756 N N . GLU A 1 90 ? -10.922 14.25 0.589 1 98.38 90 GLU A N 1
ATOM 757 C CA . GLU A 1 90 ? -11.461 14.945 -0.576 1 98.38 90 GLU A CA 1
ATOM 758 C C . GLU A 1 90 ? -11.234 14.141 -1.853 1 98.38 90 GLU A C 1
ATOM 760 O O . GLU A 1 90 ? -12.117 14.07 -2.717 1 98.38 90 GLU A O 1
ATOM 765 N N . VAL A 1 91 ? -10.039 13.578 -1.977 1 98.69 91 VAL A N 1
ATOM 766 C CA . VAL A 1 91 ? -9.75 12.734 -3.129 1 98.69 91 VAL A CA 1
ATOM 767 C C . VAL A 1 91 ? -10.742 11.57 -3.18 1 98.69 91 VAL A C 1
ATOM 769 O O . VAL A 1 91 ? -11.312 11.281 -4.234 1 98.69 91 VAL A O 1
ATOM 772 N N . TYR A 1 92 ? -10.914 10.922 -2.09 1 98.44 92 TYR A N 1
ATOM 773 C CA . TYR A 1 92 ? -11.828 9.789 -1.999 1 98.44 92 TYR A CA 1
ATOM 774 C C . TYR A 1 92 ? -13.234 10.188 -2.412 1 98.44 92 TYR A C 1
ATOM 776 O O . TYR A 1 92 ? -13.891 9.484 -3.18 1 98.44 92 TYR A O 1
ATOM 784 N N . GLU A 1 93 ? -13.711 11.312 -1.894 1 97.5 93 GLU A N 1
ATOM 785 C CA . GLU A 1 93 ? -15.062 11.789 -2.182 1 97.5 93 GLU A CA 1
ATOM 786 C C . GLU A 1 93 ? -15.242 12.078 -3.67 1 97.5 93 GLU A C 1
ATOM 788 O O . GLU A 1 93 ? -16.297 11.797 -4.238 1 97.5 93 GLU A O 1
ATOM 793 N N . LYS A 1 94 ? -14.211 12.57 -4.258 1 97.38 94 LYS A N 1
ATOM 794 C CA . LYS A 1 94 ? -14.273 12.914 -5.676 1 97.38 94 LYS A CA 1
ATOM 795 C C . LYS A 1 94 ? -14.305 11.656 -6.539 1 97.38 94 LYS A C 1
ATOM 797 O O . LYS A 1 94 ? -14.797 11.68 -7.668 1 97.38 94 LYS A O 1
ATOM 802 N N . MET A 1 95 ? -13.766 10.547 -6.043 1 95.81 95 MET A N 1
ATOM 803 C CA . MET A 1 95 ? -13.711 9.305 -6.809 1 95.81 95 MET A CA 1
ATOM 804 C C . MET A 1 95 ? -15.023 8.539 -6.703 1 95.81 95 MET A C 1
ATOM 806 O O . MET A 1 95 ? -15.32 7.688 -7.539 1 95.81 95 MET A O 1
ATOM 810 N N . LYS A 1 96 ? -15.766 8.695 -5.711 1 87.19 96 LYS A N 1
ATOM 811 C CA . LYS A 1 96 ? -17.078 8.086 -5.555 1 87.19 96 LYS A CA 1
ATOM 812 C C . LYS A 1 96 ? -18.109 8.75 -6.469 1 87.19 96 LYS A C 1
ATOM 814 O O . LYS A 1 96 ? -19.125 8.141 -6.82 1 87.19 96 LYS A O 1
ATOM 819 N N . ASP A 1 97 ? -17.859 10.023 -6.707 1 73.69 97 ASP A N 1
ATOM 820 C CA . ASP A 1 97 ? -18.766 10.781 -7.57 1 73.69 97 ASP A CA 1
ATOM 821 C C . ASP A 1 97 ? -18.562 10.398 -9.039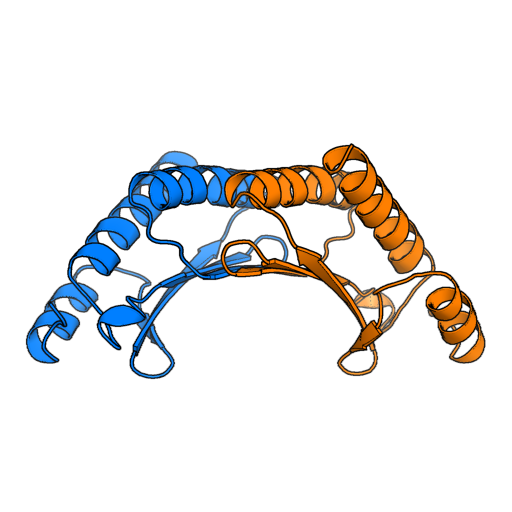 1 73.69 97 ASP A C 1
ATOM 823 O O . ASP A 1 97 ? -19.531 10.328 -9.797 1 73.69 97 ASP A O 1
ATOM 827 N N . MET B 1 1 ? -3.625 -26.125 -6.762 1 86.81 1 MET B N 1
ATOM 828 C CA . MET B 1 1 ? -3.305 -27.031 -5.656 1 86.81 1 MET B CA 1
ATOM 829 C C . MET B 1 1 ? -2.242 -26.422 -4.746 1 86.81 1 MET B C 1
ATOM 831 O O . MET B 1 1 ? -1.316 -25.75 -5.223 1 86.81 1 MET B O 1
ATOM 835 N N . ARG B 1 2 ? -2.412 -26.75 -3.436 1 93.31 2 ARG B N 1
ATOM 836 C CA . ARG B 1 2 ? -1.438 -26.266 -2.459 1 93.31 2 ARG B CA 1
ATOM 837 C C . ARG B 1 2 ? -0.1 -26.984 -2.629 1 93.31 2 ARG B C 1
ATOM 839 O O . ARG B 1 2 ? -0.059 -28.188 -2.861 1 93.31 2 ARG B O 1
ATOM 846 N N . LEU B 1 3 ? 1.009 -26.219 -2.479 1 94.25 3 LEU B N 1
ATOM 847 C CA . LEU B 1 3 ? 2.354 -26.781 -2.615 1 94.25 3 LEU B CA 1
ATOM 848 C C . LEU B 1 3 ? 2.75 -27.562 -1.371 1 94.25 3 LEU B C 1
ATOM 850 O O . LEU B 1 3 ? 2.355 -27.203 -0.257 1 94.25 3 LEU B O 1
ATOM 854 N N . THR B 1 4 ? 3.516 -28.516 -1.623 1 91.62 4 THR B N 1
ATOM 855 C CA . THR B 1 4 ? 4.129 -29.234 -0.506 1 91.62 4 THR B CA 1
ATOM 856 C C . THR B 1 4 ? 5.297 -28.438 0.067 1 91.62 4 THR B C 1
ATOM 858 O O . THR B 1 4 ? 5.773 -27.484 -0.561 1 91.62 4 THR B O 1
ATOM 861 N N . GLU B 1 5 ? 5.656 -28.828 1.264 1 90.94 5 GLU B N 1
ATOM 862 C CA . GLU B 1 5 ? 6.801 -28.156 1.885 1 90.94 5 GLU B CA 1
ATOM 863 C C . GLU B 1 5 ? 8.039 -28.25 1.006 1 90.94 5 GLU B C 1
ATOM 865 O O . GLU B 1 5 ? 8.812 -27.297 0.899 1 90.94 5 GLU B O 1
ATOM 870 N N . GLU B 1 6 ? 8.234 -29.391 0.404 1 92.56 6 GLU B N 1
ATOM 871 C CA . GLU B 1 6 ? 9.383 -29.609 -0.467 1 92.56 6 GLU B CA 1
ATOM 872 C C . GLU B 1 6 ? 9.32 -28.703 -1.696 1 92.56 6 GLU B C 1
ATOM 874 O O . GLU B 1 6 ? 10.328 -28.109 -2.088 1 92.56 6 GLU B O 1
ATOM 879 N N . GLU B 1 7 ? 8.18 -28.641 -2.311 1 92.75 7 GLU B N 1
ATOM 880 C CA . GLU B 1 7 ? 7.98 -27.766 -3.467 1 92.75 7 GLU B CA 1
ATOM 881 C C . GLU B 1 7 ? 8.203 -26.312 -3.1 1 92.75 7 GLU B C 1
ATOM 883 O O . GLU B 1 7 ? 8.836 -25.562 -3.852 1 92.75 7 GLU B O 1
ATOM 888 N N . LEU B 1 8 ? 7.684 -25.938 -1.995 1 92.56 8 LEU B N 1
ATOM 889 C CA . LEU B 1 8 ? 7.805 -24.578 -1.496 1 92.56 8 LEU B CA 1
ATOM 890 C C . LEU B 1 8 ? 9.273 -24.188 -1.332 1 92.56 8 LEU B C 1
ATOM 892 O O . LEU B 1 8 ? 9.688 -23.125 -1.789 1 92.56 8 LEU B O 1
ATOM 896 N N . GLN B 1 9 ? 10 -25.047 -0.726 1 90.81 9 GLN B N 1
ATOM 897 C CA . GLN B 1 9 ? 11.414 -24.781 -0.486 1 90.81 9 GLN B CA 1
ATOM 898 C C . GLN B 1 9 ? 12.188 -24.688 -1.8 1 90.81 9 GLN B C 1
ATOM 900 O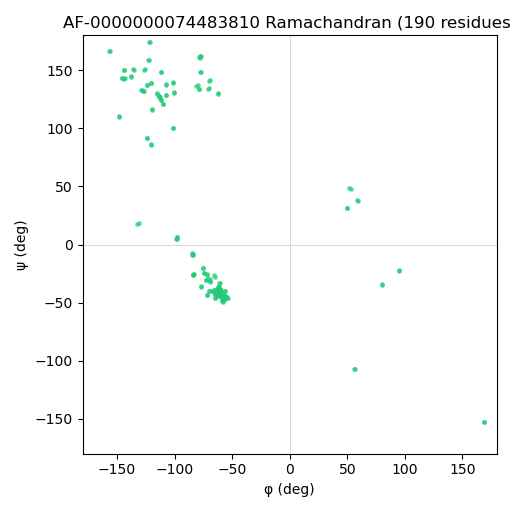 O . GLN B 1 9 ? 13.094 -23.859 -1.931 1 90.81 9 GLN B O 1
ATOM 905 N N . ALA B 1 10 ? 11.859 -25.5 -2.713 1 92.56 10 ALA B N 1
ATOM 906 C CA . ALA B 1 10 ? 12.5 -25.453 -4.023 1 92.56 10 ALA B CA 1
ATOM 907 C C . ALA B 1 10 ? 12.242 -24.125 -4.727 1 92.56 10 ALA B C 1
ATOM 909 O O . ALA B 1 10 ? 13.156 -23.547 -5.316 1 92.56 10 ALA B O 1
ATOM 910 N N . PHE B 1 11 ? 11 -23.672 -4.605 1 91.19 11 PHE B N 1
ATOM 911 C CA . PHE B 1 11 ? 10.641 -22.406 -5.23 1 91.19 11 PHE B CA 1
ATOM 912 C C . PHE B 1 11 ? 11.359 -21.234 -4.555 1 91.19 11 PHE B C 1
ATOM 914 O O . PHE B 1 11 ? 11.875 -20.344 -5.227 1 91.19 11 PHE B O 1
ATOM 921 N N . LEU B 1 12 ? 11.461 -21.281 -3.287 1 92.62 12 LEU B N 1
ATOM 922 C CA . LEU B 1 12 ? 12.023 -20.172 -2.516 1 92.62 12 LEU B CA 1
ATOM 923 C C . LEU B 1 12 ? 13.531 -20.062 -2.752 1 92.62 12 LEU B C 1
ATOM 925 O O . LEU B 1 12 ? 14.086 -18.953 -2.734 1 92.62 12 LEU B O 1
ATOM 929 N N . ARG B 1 13 ? 14.141 -21.156 -3.025 1 91.88 13 ARG B N 1
ATOM 930 C CA . ARG B 1 13 ? 15.586 -21.156 -3.275 1 91.88 13 ARG B CA 1
ATOM 931 C C . ARG B 1 13 ? 15.922 -20.359 -4.535 1 91.88 13 ARG B C 1
ATOM 933 O O . ARG B 1 13 ? 16.984 -19.75 -4.625 1 91.88 13 ARG B O 1
ATOM 940 N N . GLY B 1 14 ? 15.023 -20.297 -5.434 1 90.44 14 GLY B N 1
ATOM 941 C CA . GLY B 1 14 ? 15.281 -19.609 -6.688 1 90.44 14 GLY B CA 1
ATOM 942 C C . GLY B 1 14 ? 14.734 -18.188 -6.719 1 90.44 14 GLY B C 1
ATOM 943 O O . GLY B 1 14 ? 14.844 -17.5 -7.734 1 90.44 14 GLY B O 1
ATOM 944 N N . MET B 1 15 ? 14.211 -17.75 -5.621 1 94 15 MET B N 1
ATOM 945 C CA . MET B 1 15 ? 13.555 -16.438 -5.617 1 94 15 MET B CA 1
ATOM 946 C C . MET B 1 15 ? 14.164 -15.531 -4.555 1 94 15 MET B C 1
ATOM 948 O O . MET B 1 15 ? 13.641 -15.438 -3.445 1 94 15 MET B O 1
ATOM 952 N N . GLU B 1 16 ? 15.133 -14.812 -5.004 1 92.69 16 GLU B N 1
ATOM 953 C CA . GLU B 1 16 ? 15.883 -13.961 -4.086 1 92.69 16 GLU B CA 1
ATOM 954 C C . GLU B 1 16 ? 14.977 -12.898 -3.465 1 92.69 16 GLU B C 1
ATOM 956 O O . GLU B 1 16 ? 14.211 -12.234 -4.168 1 92.69 16 GLU B O 1
ATOM 961 N N . GLY B 1 17 ? 15.094 -12.844 -2.137 1 96.88 17 GLY B N 1
ATOM 962 C CA . GLY B 1 17 ? 14.398 -11.781 -1.432 1 96.88 17 GLY B CA 1
ATOM 963 C C . GLY B 1 17 ? 13.039 -12.195 -0.905 1 96.88 17 GLY B C 1
ATOM 964 O O . GLY B 1 17 ? 12.484 -11.539 -0.027 1 96.88 17 GLY B O 1
ATOM 965 N N . TRP B 1 18 ? 12.477 -13.219 -1.49 1 97.94 18 TRP B N 1
ATOM 966 C CA . TRP B 1 18 ? 11.203 -13.734 -0.995 1 97.94 18 TRP B CA 1
ATOM 967 C C . TRP B 1 18 ? 11.414 -14.641 0.211 1 97.94 18 TRP B C 1
ATOM 969 O O . TRP B 1 18 ? 12.344 -15.453 0.229 1 97.94 18 TRP B O 1
ATOM 979 N N . LYS B 1 19 ? 10.57 -14.461 1.209 1 96.88 19 LYS B N 1
ATOM 980 C CA . LYS B 1 19 ? 10.648 -15.273 2.422 1 96.88 19 LYS B CA 1
ATOM 981 C C . LYS B 1 19 ? 9.266 -15.742 2.859 1 96.88 19 LYS B C 1
ATOM 983 O O . LYS B 1 19 ? 8.266 -15.07 2.604 1 96.88 19 LYS B O 1
ATOM 988 N N . LEU B 1 20 ? 9.305 -16.906 3.488 1 95.38 20 LEU B N 1
ATOM 989 C CA . LEU B 1 20 ? 8.07 -17.359 4.133 1 95.38 20 LEU B CA 1
ATOM 990 C C . LEU B 1 20 ? 7.75 -16.5 5.352 1 95.38 20 LEU B C 1
ATOM 992 O O . LEU B 1 20 ? 8.633 -16.188 6.152 1 95.38 20 LEU B O 1
ATOM 996 N N . VAL B 1 21 ? 6.477 -16.141 5.398 1 95.75 21 VAL B N 1
ATOM 997 C CA . VAL B 1 21 ? 6.043 -15.344 6.543 1 95.75 21 VAL B CA 1
ATOM 998 C C . VAL B 1 21 ? 4.688 -15.852 7.039 1 95.75 21 VAL B C 1
ATOM 1000 O O . VAL B 1 21 ? 3.9 -16.391 6.262 1 95.75 21 VAL B O 1
ATOM 1003 N N . GLU B 1 22 ? 4.508 -15.789 8.336 1 92.5 22 GLU B N 1
ATOM 1004 C CA . GLU B 1 22 ? 3.248 -16.188 8.969 1 92.5 22 GLU B CA 1
ATOM 1005 C C . GLU B 1 22 ? 2.795 -17.562 8.484 1 92.5 22 GLU B C 1
ATOM 1007 O O . GLU B 1 22 ? 1.616 -17.766 8.188 1 92.5 22 GLU B O 1
ATOM 1012 N N . GLU B 1 23 ? 3.664 -18.438 8.156 1 85.38 23 GLU B N 1
ATOM 1013 C CA . GLU B 1 23 ? 3.496 -19.859 7.883 1 85.38 23 GLU B CA 1
ATOM 1014 C C . GLU B 1 23 ? 2.975 -20.094 6.469 1 85.38 23 GLU B C 1
ATOM 1016 O O . GLU B 1 23 ? 3.393 -21.031 5.793 1 85.38 23 GLU B O 1
ATOM 1021 N N . ARG B 1 24 ? 2.086 -19.141 5.98 1 91.5 24 ARG B N 1
ATOM 1022 C CA . ARG B 1 24 ? 1.419 -19.5 4.734 1 91.5 24 ARG B CA 1
ATOM 1023 C C . ARG B 1 24 ? 1.494 -18.375 3.717 1 91.5 24 ARG B C 1
ATOM 1025 O O . ARG B 1 24 ? 0.673 -18.297 2.801 1 91.5 24 ARG B O 1
ATOM 1032 N N . TRP B 1 25 ? 2.424 -17.469 3.949 1 96.69 25 TRP B N 1
ATOM 1033 C CA . TRP B 1 25 ? 2.605 -16.344 3.023 1 96.69 25 TRP B CA 1
ATOM 1034 C C . TRP B 1 25 ? 4.059 -16.25 2.564 1 96.69 25 TRP B C 1
ATOM 1036 O O . TRP B 1 25 ? 4.969 -16.703 3.264 1 96.69 25 TRP B O 1
ATOM 1046 N N . ILE B 1 26 ? 4.195 -15.758 1.388 1 97.88 26 ILE B N 1
ATOM 1047 C CA . ILE B 1 26 ? 5.52 -15.273 1.022 1 97.88 26 ILE B CA 1
ATOM 1048 C C . ILE B 1 26 ? 5.484 -13.75 0.878 1 97.88 26 ILE B C 1
ATOM 1050 O O . ILE B 1 26 ? 4.457 -13.18 0.51 1 97.88 26 ILE B O 1
ATOM 1054 N N . ALA B 1 27 ? 6.617 -13.156 1.201 1 98.75 27 ALA B N 1
ATOM 1055 C CA . ALA B 1 27 ? 6.695 -11.703 1.161 1 98.75 27 ALA B CA 1
ATOM 1056 C C . ALA B 1 27 ? 8.07 -11.234 0.681 1 98.75 27 ALA B C 1
ATOM 1058 O O . ALA B 1 27 ? 9.062 -11.945 0.844 1 98.75 27 ALA B O 1
ATOM 1059 N N . LYS B 1 28 ? 8.109 -10.109 0.056 1 98.75 28 LYS B N 1
ATOM 1060 C CA . LYS B 1 28 ? 9.344 -9.461 -0.373 1 98.75 28 LYS B CA 1
ATOM 1061 C C . LYS B 1 28 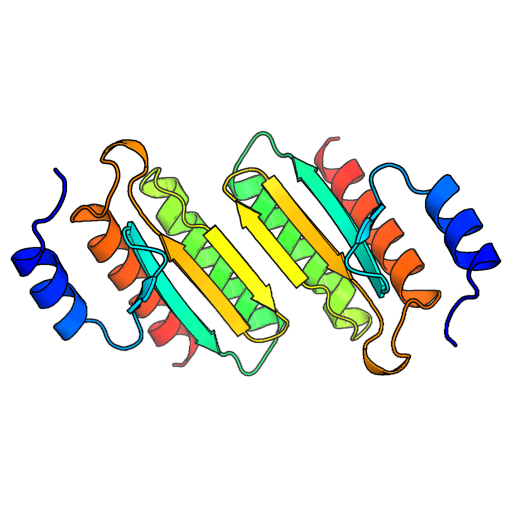? 9.25 -7.945 -0.234 1 98.75 28 LYS B C 1
ATOM 1063 O O . LYS B 1 28 ? 8.195 -7.359 -0.461 1 98.75 28 LYS B O 1
ATOM 1068 N N . LYS B 1 29 ? 10.359 -7.367 0.145 1 98.81 29 LYS B N 1
ATOM 1069 C CA . LYS B 1 29 ? 10.5 -5.914 0.229 1 98.81 29 LYS B CA 1
ATOM 1070 C C . LYS B 1 29 ? 11.242 -5.363 -0.988 1 98.81 29 LYS B C 1
ATOM 1072 O O . LYS B 1 29 ? 12.25 -5.926 -1.418 1 98.81 29 LYS B O 1
ATOM 1077 N N . TYR B 1 30 ? 10.688 -4.359 -1.557 1 98.75 30 TYR B N 1
ATOM 1078 C CA . TYR B 1 30 ? 11.289 -3.621 -2.658 1 98.75 30 TYR B CA 1
ATOM 1079 C C . TYR B 1 30 ? 11.633 -2.195 -2.236 1 98.75 30 TYR B C 1
ATOM 1081 O O . TYR B 1 30 ? 10.773 -1.471 -1.729 1 98.75 30 TYR B O 1
ATOM 1089 N N . ARG B 1 31 ? 12.859 -1.768 -2.438 1 98.44 31 ARG B N 1
ATOM 1090 C CA . ARG B 1 31 ? 13.297 -0.42 -2.092 1 98.44 31 ARG B CA 1
ATOM 1091 C C . ARG B 1 31 ? 13.508 0.426 -3.342 1 98.44 31 ARG B C 1
ATOM 1093 O O . ARG B 1 31 ? 14.047 -0.056 -4.34 1 98.44 31 ARG B O 1
ATOM 1100 N N . PHE B 1 32 ? 13.039 1.646 -3.193 1 98.5 32 PHE B N 1
ATOM 1101 C CA . PHE B 1 32 ? 13.164 2.576 -4.309 1 98.5 32 PHE B CA 1
ATOM 1102 C C . PHE B 1 32 ? 13.922 3.826 -3.891 1 98.5 32 PHE B C 1
ATOM 1104 O O . PHE B 1 32 ? 14.031 4.125 -2.701 1 98.5 32 PHE B O 1
ATOM 1111 N N . GLN B 1 33 ? 14.484 4.551 -4.809 1 96.44 33 GLN B N 1
ATOM 1112 C CA . GLN B 1 33 ? 15.195 5.797 -4.543 1 96.44 33 GLN B CA 1
ATOM 1113 C C . GLN B 1 33 ? 14.234 6.973 -4.461 1 96.44 33 GLN B C 1
ATOM 1115 O O . GLN B 1 33 ? 14.508 7.961 -3.779 1 96.44 33 GLN B O 1
ATOM 1120 N N . ASP B 1 34 ? 13.141 6.789 -5.129 1 96.69 34 ASP B N 1
ATOM 1121 C CA . ASP B 1 34 ? 12.094 7.809 -5.215 1 96.69 34 ASP B CA 1
ATOM 1122 C C . ASP B 1 34 ? 10.75 7.258 -4.75 1 96.69 34 ASP B C 1
ATOM 1124 O O . ASP B 1 34 ? 10.359 6.152 -5.129 1 96.69 34 ASP B O 1
ATOM 1128 N N . TYR B 1 35 ? 10.086 8.094 -3.996 1 98.5 35 TYR B N 1
ATOM 1129 C CA . TYR B 1 35 ? 8.797 7.703 -3.441 1 98.5 35 TYR B CA 1
ATOM 1130 C C . TYR B 1 35 ? 7.809 7.355 -4.551 1 98.5 35 TYR B C 1
ATOM 1132 O O . TYR B 1 35 ? 7.164 6.305 -4.512 1 98.5 35 TYR B O 1
ATOM 1140 N N . LEU B 1 36 ? 7.742 8.164 -5.52 1 98.56 36 LEU B N 1
ATOM 1141 C CA . LEU B 1 36 ? 6.727 7.984 -6.547 1 98.56 36 LEU B CA 1
ATOM 1142 C C 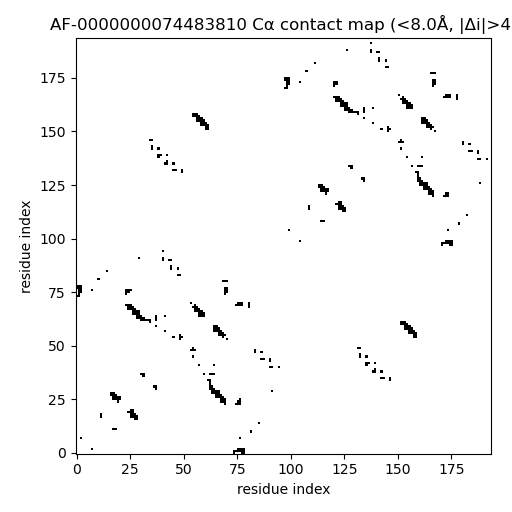. LEU B 1 36 ? 7.094 6.836 -7.48 1 98.56 36 LEU B C 1
ATOM 1144 O O . LEU B 1 36 ? 6.234 6.293 -8.18 1 98.56 36 LEU B O 1
ATOM 1148 N N . GLN B 1 37 ? 8.344 6.441 -7.547 1 98.44 37 GLN B N 1
ATOM 1149 C CA . GLN B 1 37 ? 8.703 5.234 -8.273 1 98.44 37 GLN B CA 1
ATOM 1150 C C . GLN B 1 37 ? 8.094 3.994 -7.625 1 98.44 37 GLN B C 1
ATOM 1152 O O . GLN B 1 37 ? 7.668 3.07 -8.32 1 98.44 37 GLN B O 1
ATOM 1157 N N . GLY B 1 38 ? 8.133 3.973 -6.316 1 98.81 38 GLY B N 1
ATOM 1158 C CA . GLY B 1 38 ? 7.473 2.887 -5.609 1 98.81 38 GLY B CA 1
ATOM 1159 C C . GLY B 1 38 ? 5.984 2.816 -5.887 1 98.81 38 GLY B C 1
ATOM 1160 O O . GLY B 1 38 ? 5.426 1.729 -6.047 1 98.81 38 GLY B O 1
ATOM 1161 N N . ILE B 1 39 ? 5.383 3.992 -5.961 1 98.94 39 ILE B N 1
ATOM 1162 C CA . ILE B 1 39 ? 3.953 4.059 -6.254 1 98.94 39 ILE B CA 1
ATOM 1163 C C . ILE B 1 39 ? 3.689 3.514 -7.656 1 98.94 39 ILE B C 1
ATOM 1165 O O . ILE B 1 39 ? 2.715 2.791 -7.875 1 98.94 39 ILE B O 1
ATOM 1169 N N . GLU B 1 40 ? 4.559 3.83 -8.562 1 98.88 40 GLU B N 1
ATOM 1170 C CA . GLU B 1 40 ? 4.426 3.307 -9.914 1 98.88 40 GLU B CA 1
ATOM 1171 C C . GLU B 1 40 ? 4.586 1.789 -9.938 1 98.88 40 GLU B C 1
ATOM 1173 O O . GLU B 1 40 ? 3.855 1.094 -10.648 1 98.88 40 GLU B O 1
ATOM 1178 N N . PHE B 1 41 ? 5.539 1.27 -9.211 1 98.94 41 PHE B N 1
ATOM 1179 C CA . PHE B 1 41 ? 5.703 -0.172 -9.062 1 98.94 41 PHE B CA 1
ATOM 1180 C C . PHE B 1 41 ? 4.406 -0.819 -8.594 1 98.94 41 PHE B C 1
ATOM 1182 O O . PHE B 1 41 ? 3.957 -1.813 -9.164 1 98.94 41 PHE B O 1
ATOM 1189 N N . VAL B 1 42 ? 3.793 -0.215 -7.59 1 98.94 42 VAL B N 1
ATOM 1190 C CA . VAL B 1 42 ? 2.547 -0.727 -7.027 1 98.94 42 VAL B CA 1
ATOM 1191 C C . VAL B 1 42 ? 1.465 -0.75 -8.109 1 98.94 42 VAL B C 1
ATOM 1193 O O . VAL B 1 42 ? 0.735 -1.735 -8.242 1 98.94 42 VAL B O 1
ATOM 1196 N N . ARG B 1 43 ? 1.407 0.315 -8.867 1 98.88 43 ARG B N 1
ATOM 1197 C CA . ARG B 1 43 ? 0.425 0.378 -9.945 1 98.88 43 ARG B CA 1
ATOM 1198 C C . ARG B 1 43 ? 0.631 -0.759 -10.938 1 98.88 43 ARG B C 1
ATOM 1200 O O . ARG B 1 43 ? -0.33 -1.413 -11.352 1 98.88 43 ARG B O 1
ATOM 1207 N N . ARG B 1 44 ? 1.83 -1.036 -11.273 1 98.88 44 ARG B N 1
ATOM 1208 C CA . ARG B 1 44 ? 2.139 -2.031 -12.297 1 98.88 44 ARG B CA 1
ATOM 1209 C C . ARG B 1 44 ? 1.856 -3.441 -11.789 1 98.88 44 ARG B C 1
ATOM 1211 O O . ARG B 1 44 ? 1.238 -4.246 -12.492 1 98.88 44 ARG B O 1
ATOM 1218 N N . ILE B 1 45 ? 2.254 -3.727 -10.562 1 98.94 45 ILE B N 1
ATOM 1219 C CA . ILE B 1 45 ? 2.043 -5.09 -10.094 1 98.94 45 ILE B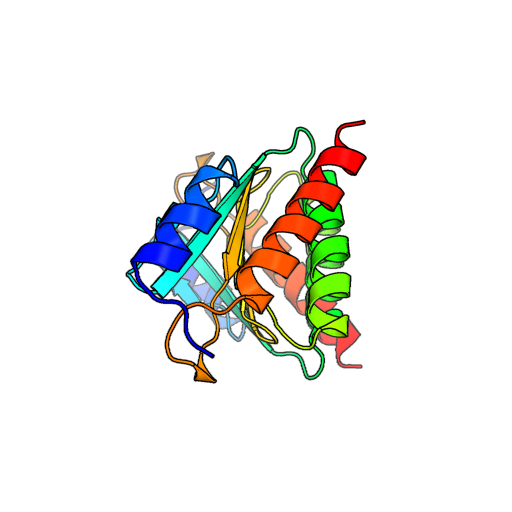 CA 1
ATOM 1220 C C . ILE B 1 45 ? 0.564 -5.305 -9.773 1 98.94 45 ILE B C 1
ATOM 1222 O O . ILE B 1 45 ? 0.058 -6.426 -9.867 1 98.94 45 ILE B O 1
ATOM 1226 N N . ALA B 1 46 ? -0.152 -4.223 -9.469 1 98.94 46 ALA B N 1
ATOM 1227 C CA . ALA B 1 46 ? -1.592 -4.324 -9.242 1 98.94 46 ALA B CA 1
ATOM 1228 C C . ALA B 1 46 ? -2.316 -4.719 -10.531 1 98.94 46 ALA B C 1
ATOM 1230 O O . ALA B 1 46 ? -3.271 -5.496 -10.5 1 98.94 46 ALA B O 1
ATOM 1231 N N . ALA B 1 47 ? -1.86 -4.152 -11.641 1 98.88 47 ALA B N 1
ATOM 1232 C CA . ALA B 1 47 ? -2.451 -4.512 -12.93 1 98.88 47 ALA B CA 1
ATOM 1233 C C . ALA B 1 47 ? -2.266 -5.996 -13.227 1 98.88 47 ALA B C 1
ATOM 1235 O O . ALA B 1 47 ? -3.197 -6.668 -13.68 1 98.88 47 ALA B O 1
ATOM 1236 N N . ILE B 1 48 ? -1.085 -6.516 -12.961 1 98.88 48 ILE B N 1
ATOM 1237 C CA . ILE B 1 48 ? -0.775 -7.93 -13.141 1 98.88 48 ILE B CA 1
ATOM 1238 C C . ILE B 1 48 ? -1.687 -8.773 -12.25 1 98.88 48 ILE B C 1
ATOM 1240 O O . ILE B 1 48 ? -2.254 -9.773 -12.703 1 98.88 48 ILE B O 1
ATOM 1244 N N . SER B 1 49 ? -1.865 -8.375 -11.023 1 98.88 49 SER B N 1
ATOM 1245 C CA . SER B 1 49 ? -2.674 -9.086 -10.039 1 98.88 49 SER B CA 1
ATOM 1246 C C . SER B 1 49 ? -4.145 -9.102 -10.438 1 98.88 49 SER B C 1
ATOM 1248 O O . SER B 1 49 ? -4.824 -10.117 -10.289 1 98.88 49 SER B O 1
ATOM 1250 N N . GLU B 1 50 ? -4.582 -7.953 -10.938 1 98.75 50 GLU B N 1
ATOM 1251 C CA . GLU B 1 50 ? -5.973 -7.848 -11.383 1 98.75 50 GLU B CA 1
ATOM 1252 C C . GLU B 1 50 ? -6.246 -8.781 -12.555 1 98.75 50 GLU B C 1
ATOM 1254 O O . GLU B 1 50 ? -7.281 -9.453 -12.594 1 98.75 50 GLU B O 1
ATOM 1259 N N . GLU B 1 51 ? -5.355 -8.82 -13.484 1 98.56 51 GLU B N 1
ATOM 1260 C CA . GLU B 1 51 ? -5.496 -9.695 -14.648 1 98.56 51 GLU B CA 1
ATOM 1261 C C . GLU B 1 51 ? -5.57 -11.164 -14.227 1 98.56 51 GLU B C 1
ATOM 1263 O O . GLU B 1 51 ? -6.344 -11.938 -14.789 1 98.56 51 GLU B O 1
ATOM 1268 N N . ALA B 1 52 ? -4.824 -11.539 -13.258 1 98.31 52 ALA B N 1
ATOM 1269 C CA . ALA B 1 52 ? -4.773 -12.922 -12.773 1 98.31 52 ALA B CA 1
ATOM 1270 C C . ALA B 1 52 ? -5.887 -13.188 -11.766 1 98.31 52 ALA B C 1
ATOM 1272 O O . ALA B 1 52 ? -6.09 -14.328 -11.336 1 98.31 52 ALA B O 1
ATOM 1273 N N . ASN B 1 53 ? -6.562 -12.109 -11.367 1 97.75 53 ASN B N 1
ATOM 1274 C CA . ASN B 1 53 ? -7.566 -12.164 -10.312 1 97.75 53 ASN B CA 1
ATOM 1275 C C . ASN B 1 53 ? -7.016 -12.812 -9.039 1 97.75 53 ASN B C 1
ATOM 1277 O O . ASN B 1 53 ? -7.629 -13.727 -8.492 1 97.75 53 ASN B O 1
ATOM 1281 N N . HIS B 1 54 ? -5.914 -12.414 -8.633 1 98.56 54 HIS B N 1
ATOM 1282 C CA . HIS B 1 54 ? -5.168 -12.844 -7.457 1 98.56 54 HIS B CA 1
ATOM 1283 C C . HIS B 1 54 ? -4.348 -11.695 -6.875 1 98.56 54 HIS B C 1
ATOM 1285 O O . HIS B 1 54 ? -3.383 -11.242 -7.496 1 98.56 54 HIS B O 1
ATOM 1291 N N . HIS B 1 55 ? -4.797 -11.258 -5.688 1 98.69 55 HIS B N 1
ATOM 1292 C CA . HIS B 1 55 ? -4.324 -9.953 -5.238 1 98.69 55 HIS B CA 1
ATOM 1293 C C . HIS B 1 55 ? -3.449 -10.078 -3.996 1 98.69 55 HIS B C 1
ATOM 1295 O O . HIS B 1 55 ? -3.865 -10.672 -2.996 1 98.69 55 HIS B O 1
ATOM 1301 N N . PRO B 1 56 ? -2.305 -9.508 -4.051 1 98.81 56 PRO B N 1
ATOM 1302 C CA . PRO B 1 56 ? -1.436 -9.477 -2.873 1 98.81 56 PRO B CA 1
ATOM 1303 C C . PRO B 1 56 ? -1.853 -8.406 -1.863 1 98.81 56 PRO B C 1
ATOM 1305 O O . PRO B 1 56 ? -2.627 -7.508 -2.197 1 98.81 56 PRO B O 1
ATOM 1308 N N . PHE B 1 57 ? -1.38 -8.562 -0.629 1 98.69 57 PHE B N 1
ATOM 1309 C CA . PHE B 1 57 ? -1.306 -7.449 0.31 1 98.69 57 PHE B CA 1
ATOM 1310 C C . PHE B 1 57 ? -0.095 -6.574 0.016 1 98.69 57 PHE B C 1
ATOM 1312 O O . PHE B 1 57 ? 0.999 -7.082 -0.241 1 98.69 57 PHE B O 1
ATOM 1319 N N . ILE B 1 58 ? -0.29 -5.258 -0.001 1 98.94 58 ILE B N 1
ATOM 1320 C CA . ILE B 1 58 ? 0.811 -4.34 -0.283 1 98.94 58 ILE B CA 1
ATOM 1321 C C . ILE B 1 58 ? 0.904 -3.291 0.822 1 98.94 58 ILE B C 1
ATOM 1323 O O . ILE B 1 58 ? -0.11 -2.723 1.232 1 98.94 58 ILE B O 1
ATOM 1327 N N . SER B 1 59 ? 2.023 -3.078 1.306 1 98.88 59 SER B N 1
ATOM 1328 C CA . SER B 1 59 ? 2.277 -1.967 2.217 1 98.88 59 SER B CA 1
ATOM 1329 C C . SER B 1 59 ? 3.346 -1.029 1.664 1 98.88 59 SER B C 1
ATOM 1331 O O . SER B 1 59 ? 4.324 -1.48 1.063 1 98.88 59 SER B O 1
ATOM 1333 N N . ILE B 1 60 ? 3.076 0.221 1.846 1 98.94 60 ILE B N 1
ATOM 1334 C CA . ILE B 1 60 ? 3.986 1.266 1.388 1 98.94 60 ILE B CA 1
ATOM 1335 C C . ILE B 1 60 ? 4.453 2.102 2.578 1 98.94 60 ILE B C 1
ATOM 1337 O O . ILE B 1 60 ? 3.645 2.766 3.232 1 98.94 60 ILE B O 1
ATOM 1341 N N . ASP B 1 61 ? 5.691 2.072 2.857 1 98.5 61 ASP B N 1
ATOM 1342 C CA . ASP B 1 61 ? 6.367 2.871 3.875 1 98.5 61 ASP B CA 1
ATOM 1343 C C . ASP B 1 61 ? 7.453 3.746 3.252 1 98.5 61 ASP B C 1
ATOM 1345 O O . ASP B 1 61 ? 8.633 3.385 3.262 1 98.5 61 ASP B O 1
ATOM 1349 N N . TYR B 1 62 ? 6.98 4.859 2.818 1 97.94 62 TYR B N 1
ATOM 1350 C CA . TYR B 1 62 ? 7.824 5.773 2.061 1 97.94 62 TYR B CA 1
ATOM 1351 C C . TYR B 1 62 ? 8.414 5.082 0.837 1 97.94 62 TYR B C 1
ATOM 1353 O O . TYR B 1 62 ? 7.688 4.719 -0.09 1 97.94 62 TYR B O 1
ATOM 1361 N N . LYS B 1 63 ? 9.688 4.781 0.871 1 98.56 63 LYS B N 1
ATOM 1362 C CA . LYS B 1 63 ? 10.359 4.258 -0.315 1 98.56 63 LYS B CA 1
ATOM 1363 C C . LYS B 1 63 ? 10.461 2.734 -0.262 1 98.56 63 LYS B C 1
ATOM 1365 O O . LYS B 1 63 ? 11.086 2.117 -1.127 1 98.56 63 LYS B O 1
ATOM 1370 N N . LEU B 1 64 ? 9.836 2.199 0.73 1 98.88 64 LEU B N 1
ATOM 1371 C CA . LEU B 1 64 ? 9.828 0.752 0.916 1 98.88 64 LEU B CA 1
ATOM 1372 C C . LEU B 1 64 ? 8.445 0.174 0.639 1 98.88 64 LEU B C 1
ATOM 1374 O O . LEU B 1 64 ? 7.465 0.558 1.283 1 98.88 64 LEU B O 1
ATOM 1378 N N . VAL B 1 65 ? 8.367 -0.777 -0.353 1 98.94 65 VAL B N 1
ATOM 1379 C CA . VAL B 1 65 ? 7.129 -1.475 -0.673 1 98.94 65 VAL B CA 1
ATOM 1380 C C . VAL B 1 65 ? 7.25 -2.947 -0.286 1 98.94 65 VAL B C 1
ATOM 1382 O O . VAL B 1 65 ? 8.195 -3.627 -0.696 1 98.94 65 VAL B O 1
ATOM 1385 N N . THR B 1 66 ? 6.371 -3.408 0.505 1 98.94 66 THR B N 1
ATOM 1386 C CA . THR B 1 66 ? 6.312 -4.82 0.867 1 98.94 66 THR B CA 1
ATOM 1387 C C . THR B 1 66 ? 5.125 -5.5 0.195 1 98.94 66 THR B C 1
ATOM 1389 O O . THR B 1 66 ? 3.998 -5.008 0.265 1 98.94 66 THR B O 1
ATOM 1392 N N . VAL B 1 67 ? 5.457 -6.602 -0.442 1 98.94 67 VAL B N 1
ATOM 1393 C CA . VAL B 1 67 ? 4.418 -7.383 -1.106 1 98.94 67 VAL B CA 1
ATOM 1394 C C . VAL B 1 67 ? 4.297 -8.75 -0.438 1 98.94 67 VAL B C 1
ATOM 1396 O O . VAL B 1 67 ? 5.305 -9.43 -0.217 1 98.94 67 VAL B O 1
ATOM 1399 N N . LYS B 1 68 ? 3.115 -9.109 -0.097 1 98.69 68 LYS B N 1
ATOM 1400 C CA . LYS B 1 68 ? 2.795 -10.391 0.536 1 98.69 68 LYS B CA 1
ATOM 1401 C C . LYS B 1 68 ? 1.67 -11.102 -0.207 1 98.69 68 LYS B C 1
ATOM 1403 O O . LYS B 1 68 ? 0.625 -10.508 -0.479 1 98.69 68 LYS B O 1
ATOM 1408 N N . ILE B 1 69 ? 1.869 -12.414 -0.471 1 98.5 69 ILE B N 1
ATOM 1409 C CA . ILE B 1 69 ? 0.872 -13.078 -1.302 1 98.5 69 ILE B CA 1
ATOM 1410 C C . ILE B 1 69 ? 0.712 -14.531 -0.853 1 98.5 69 ILE B C 1
ATOM 1412 O O . ILE B 1 69 ? 1.662 -15.141 -0.358 1 98.5 69 ILE B O 1
ATOM 1416 N N . SER B 1 70 ? -0.441 -15.008 -0.898 1 97.88 70 SER B N 1
ATOM 1417 C CA . SER B 1 70 ? -0.843 -16.391 -0.657 1 97.88 70 SER B CA 1
ATOM 1418 C C . SER B 1 70 ? -2.168 -16.703 -1.343 1 97.88 70 SER B C 1
ATOM 1420 O O . SER B 1 70 ? -2.824 -15.812 -1.882 1 97.88 70 SER B O 1
ATOM 1422 N N . SER B 1 71 ? -2.477 -17.938 -1.428 1 97.12 71 SER B N 1
ATOM 1423 C CA . SER B 1 71 ? -3.775 -18.359 -1.942 1 97.12 71 SER B CA 1
ATOM 1424 C C . SER B 1 71 ? -4.723 -18.75 -0.809 1 97.12 71 SER B C 1
ATOM 1426 O O . SER B 1 71 ? -4.652 -19.859 -0.281 1 97.12 71 SER B O 1
ATOM 1428 N N . TRP B 1 72 ? -5.648 -17.844 -0.421 1 89.88 72 TRP B N 1
ATOM 1429 C CA . TRP B 1 72 ? -6.543 -17.969 0.726 1 89.88 72 TRP B CA 1
ATOM 1430 C C . TRP B 1 72 ? -7.391 -19.234 0.616 1 89.88 72 TRP B C 1
ATOM 1432 O O . TRP B 1 72 ? -7.504 -19.984 1.577 1 89.88 72 TRP B O 1
ATOM 1442 N N . ARG B 1 73 ? -7.855 -19.422 -0.592 1 90.19 73 ARG B N 1
ATOM 1443 C CA . ARG B 1 73 ? -8.758 -20.547 -0.792 1 90.19 73 ARG B CA 1
ATOM 1444 C C . ARG B 1 73 ? -8.023 -21.875 -0.653 1 90.19 73 ARG B C 1
ATOM 1446 O O . ARG B 1 73 ? -8.602 -22.859 -0.198 1 90.19 73 ARG B O 1
ATOM 1453 N N . ALA B 1 74 ? -6.812 -21.922 -1.004 1 93.44 74 ALA B N 1
ATOM 1454 C CA . ALA B 1 74 ? -6 -23.125 -0.935 1 93.44 74 ALA B CA 1
ATOM 1455 C C . ALA B 1 74 ? -5.414 -23.312 0.462 1 93.44 74 ALA B C 1
ATOM 1457 O O . ALA B 1 74 ? -4.793 -24.344 0.748 1 93.44 74 ALA B O 1
ATOM 1458 N N . LYS B 1 75 ? -5.602 -22.234 1.323 1 90.94 75 LYS B N 1
ATOM 1459 C CA . LYS B 1 75 ? -5.07 -22.234 2.684 1 90.94 75 LYS B CA 1
ATOM 1460 C C . LYS B 1 75 ? -3.551 -22.391 2.68 1 90.94 75 LYS B C 1
ATOM 1462 O O . LYS B 1 75 ? -2.998 -23.172 3.457 1 90.94 75 LYS B O 1
ATOM 1467 N N . GLY B 1 76 ? -2.979 -21.781 1.74 1 94.12 76 GLY B N 1
ATOM 1468 C CA . GLY B 1 76 ? -1.53 -21.828 1.607 1 94.12 76 GLY B CA 1
ATOM 1469 C C . GLY B 1 76 ? -1.03 -21.281 0.287 1 94.12 76 GLY B C 1
ATOM 1470 O O . GLY B 1 76 ? -1.613 -20.344 -0.258 1 94.12 76 GLY B O 1
ATOM 1471 N N . LEU B 1 77 ? 0.099 -21.797 -0.095 1 97.38 77 LEU B N 1
ATOM 1472 C CA . LEU B 1 77 ? 0.762 -21.297 -1.292 1 97.38 77 LEU B CA 1
ATOM 1473 C C . LEU B 1 77 ? 0.535 -22.234 -2.477 1 97.38 77 LEU B C 1
ATOM 1475 O O . LEU B 1 77 ? 0.558 -23.453 -2.32 1 97.38 77 LEU B O 1
ATOM 1479 N N . THR B 1 78 ? 0.311 -21.672 -3.609 1 97.31 78 THR B N 1
ATOM 1480 C CA . THR B 1 78 ? 0.158 -22.406 -4.863 1 97.31 78 THR B CA 1
ATOM 1481 C C . THR B 1 78 ? 1.186 -21.938 -5.891 1 97.31 78 THR B C 1
ATOM 1483 O O . THR B 1 78 ? 1.907 -20.953 -5.656 1 97.31 78 THR B O 1
ATOM 1486 N N . LYS B 1 79 ? 1.193 -22.625 -7 1 96.44 79 LYS B N 1
ATOM 1487 C CA . LYS B 1 79 ? 2.107 -22.25 -8.07 1 96.44 79 LYS B CA 1
ATOM 1488 C C . LYS B 1 79 ? 1.826 -20.844 -8.562 1 96.44 79 LYS B C 1
ATOM 1490 O O . LYS B 1 79 ? 2.746 -20.109 -8.953 1 96.44 79 LYS B O 1
ATOM 1495 N N . LEU B 1 80 ? 0.581 -20.422 -8.539 1 97.81 80 LEU B N 1
ATOM 1496 C CA . LEU B 1 80 ? 0.185 -19.094 -9.008 1 97.81 80 LEU B CA 1
ATOM 1497 C C . LEU B 1 80 ? 0.853 -18 -8.18 1 97.81 80 LEU B C 1
ATOM 1499 O O . LEU B 1 80 ? 1.245 -16.953 -8.711 1 97.81 80 LEU B O 1
ATOM 1503 N N . ASP B 1 81 ? 1.001 -18.219 -6.945 1 98.19 81 ASP B N 1
ATOM 1504 C CA . ASP B 1 81 ? 1.657 -17.25 -6.074 1 98.19 81 ASP B CA 1
ATOM 1505 C C . ASP B 1 81 ? 3.096 -17 -6.52 1 98.19 81 ASP B C 1
ATOM 1507 O O . ASP B 1 81 ? 3.543 -15.844 -6.574 1 98.19 81 ASP B O 1
ATOM 1511 N N . PHE B 1 82 ? 3.762 -18.031 -6.891 1 97.38 82 PHE B N 1
ATOM 1512 C CA . PHE B 1 82 ? 5.16 -17.906 -7.285 1 97.38 82 PHE B CA 1
ATOM 1513 C C . PHE B 1 82 ? 5.277 -17.328 -8.688 1 97.38 82 PHE B C 1
ATOM 1515 O O . PHE B 1 82 ? 6.227 -16.609 -8.992 1 97.38 82 PHE B O 1
ATOM 1522 N N . GLU B 1 83 ? 4.355 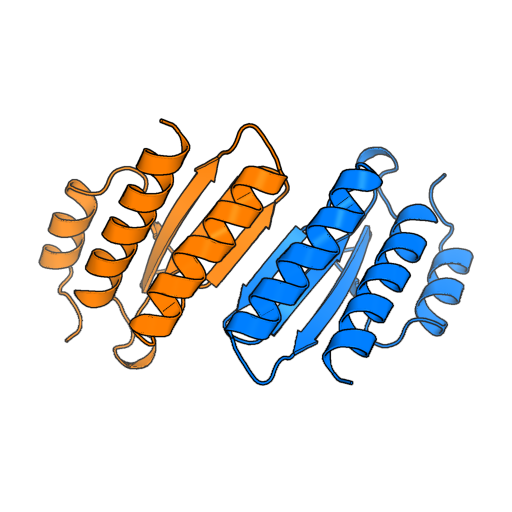-17.719 -9.523 1 97.81 83 GLU B N 1
ATOM 1523 C CA . GLU B 1 83 ? 4.332 -17.109 -10.859 1 97.81 83 GLU B CA 1
ATOM 1524 C C . GLU B 1 83 ? 4.156 -15.602 -10.781 1 97.81 83 GLU B C 1
ATOM 1526 O O . GLU B 1 83 ? 4.848 -14.852 -11.477 1 97.81 83 GLU B O 1
ATOM 1531 N N . LEU B 1 84 ? 3.268 -15.141 -9.914 1 98.69 84 LEU B N 1
ATOM 1532 C CA . LEU B 1 84 ? 3.033 -13.711 -9.758 1 98.69 84 LEU B CA 1
ATOM 1533 C C . LEU B 1 84 ? 4.23 -13.031 -9.102 1 98.69 84 LEU B C 1
ATOM 1535 O O . LEU B 1 84 ? 4.629 -11.938 -9.5 1 98.69 84 LEU B O 1
ATOM 1539 N N . ALA B 1 85 ? 4.77 -13.695 -8.148 1 98.5 85 ALA B N 1
ATOM 1540 C CA . ALA B 1 85 ? 5.973 -13.18 -7.492 1 98.5 85 ALA B CA 1
ATOM 1541 C C . ALA B 1 85 ? 7.082 -12.922 -8.508 1 98.5 85 ALA B C 1
ATOM 1543 O O . ALA B 1 85 ? 7.746 -11.883 -8.461 1 98.5 85 ALA B O 1
ATOM 1544 N N . LYS B 1 86 ? 7.238 -13.852 -9.367 1 98.19 86 LYS B N 1
ATOM 1545 C CA . LYS B 1 86 ? 8.25 -13.695 -10.406 1 98.19 86 LYS B CA 1
ATOM 1546 C C . LYS B 1 86 ? 7.949 -12.492 -11.297 1 98.19 86 LYS B C 1
ATOM 1548 O O . LYS B 1 86 ? 8.852 -11.742 -11.664 1 98.19 86 LYS B O 1
ATOM 1553 N N . LYS B 1 87 ? 6.711 -12.359 -11.648 1 98.69 87 LYS B N 1
ATOM 1554 C CA . LYS B 1 87 ? 6.309 -11.227 -12.477 1 98.69 87 LYS B CA 1
ATOM 1555 C C . LYS B 1 87 ? 6.551 -9.898 -11.758 1 98.69 87 LYS B C 1
ATOM 1557 O O . LYS B 1 87 ? 6.973 -8.922 -12.375 1 98.69 87 LYS B O 1
ATOM 1562 N N . TYR B 1 88 ? 6.277 -9.82 -10.461 1 98.81 88 TYR B N 1
ATOM 1563 C CA . TYR B 1 88 ? 6.555 -8.625 -9.68 1 98.81 88 TYR B CA 1
ATOM 1564 C C . TYR B 1 88 ? 8.047 -8.289 -9.695 1 98.81 88 TYR B C 1
ATOM 1566 O O . TYR B 1 88 ? 8.422 -7.129 -9.859 1 98.81 88 TYR B O 1
ATOM 1574 N N . ASP B 1 89 ? 8.859 -9.352 -9.586 1 98.38 89 ASP B N 1
ATOM 1575 C CA . ASP B 1 89 ? 10.305 -9.164 -9.633 1 98.38 89 ASP B CA 1
ATOM 1576 C C . ASP B 1 89 ? 10.734 -8.602 -10.992 1 98.38 89 ASP B C 1
ATOM 1578 O O . ASP B 1 89 ? 11.617 -7.746 -11.055 1 98.38 89 ASP B O 1
ATOM 1582 N N . GLU B 1 90 ? 10.172 -9.141 -11.977 1 98.44 90 GLU B N 1
ATOM 1583 C CA . GLU B 1 90 ? 10.508 -8.672 -13.32 1 98.44 90 GLU B CA 1
ATOM 1584 C C . GLU B 1 90 ? 10.172 -7.195 -13.492 1 98.44 90 GLU B C 1
ATOM 1586 O O . GLU B 1 90 ? 10.93 -6.441 -14.102 1 98.44 90 GLU B O 1
ATOM 1591 N N . VAL B 1 91 ? 9.008 -6.82 -12.984 1 98.69 91 VAL B N 1
ATOM 1592 C CA . VAL B 1 91 ? 8.625 -5.414 -13.031 1 98.69 91 VAL B CA 1
ATOM 1593 C C . VAL B 1 91 ? 9.672 -4.566 -12.312 1 98.69 91 VAL B C 1
ATOM 1595 O O . VAL B 1 91 ? 10.117 -3.543 -12.836 1 98.69 91 VAL B O 1
ATOM 1598 N N . TYR B 1 92 ? 10.008 -4.961 -11.156 1 98.44 92 TYR B N 1
ATOM 1599 C CA . TYR B 1 92 ? 10.992 -4.242 -10.359 1 98.44 92 TYR B CA 1
ATOM 1600 C C . TYR B 1 92 ? 12.305 -4.105 -11.117 1 98.44 92 TYR B C 1
ATOM 1602 O O . TYR B 1 92 ? 12.898 -3.023 -11.148 1 98.44 92 TYR B O 1
ATOM 1610 N N . GLU B 1 93 ? 12.781 -5.188 -11.703 1 97.5 93 GLU B N 1
ATOM 1611 C CA . GLU B 1 93 ? 14.047 -5.199 -12.43 1 97.5 93 GLU B CA 1
ATOM 1612 C C . GLU B 1 93 ? 14.008 -4.238 -13.609 1 97.5 93 GLU B C 1
ATOM 1614 O O . GLU B 1 93 ? 15 -3.564 -13.906 1 97.5 93 GLU B O 1
ATOM 1619 N N . LYS B 1 94 ? 12.891 -4.176 -14.219 1 97.44 94 LYS B N 1
ATOM 1620 C CA . LYS B 1 94 ? 12.742 -3.312 -15.383 1 97.44 94 LYS B CA 1
ATOM 1621 C C . LYS B 1 94 ? 12.734 -1.841 -14.984 1 97.44 94 LYS B C 1
ATOM 1623 O O . LYS B 1 94 ? 13.07 -0.97 -15.789 1 97.44 94 LYS B O 1
ATOM 1628 N N . MET B 1 95 ? 12.344 -1.537 -13.766 1 95.81 95 MET B N 1
ATOM 1629 C CA . MET B 1 95 ? 12.258 -0.155 -13.305 1 95.81 95 MET B CA 1
ATOM 1630 C C . MET B 1 95 ? 13.617 0.343 -12.828 1 95.81 95 MET B C 1
ATOM 1632 O O . MET B 1 95 ? 13.852 1.551 -12.75 1 95.81 95 MET B O 1
ATOM 1636 N N . LYS B 1 96 ? 14.469 -0.463 -12.414 1 87.12 96 LYS B N 1
ATOM 1637 C CA . LYS B 1 96 ? 15.828 -0.1 -12.023 1 87.12 96 LYS B CA 1
ATOM 1638 C C . LYS B 1 96 ? 16.672 0.232 -13.25 1 87.12 96 LYS B C 1
ATOM 1640 O O . LYS B 1 96 ? 17.672 0.957 -13.141 1 87.12 96 LYS B O 1
ATOM 1645 N N . ASP B 1 97 ? 16.328 -0.417 -14.336 1 73.38 97 ASP B N 1
ATOM 1646 C CA . ASP B 1 97 ? 17.047 -0.188 -15.578 1 73.38 97 ASP B CA 1
ATOM 1647 C C . ASP B 1 97 ? 16.688 1.165 -16.188 1 73.38 97 ASP B C 1
ATOM 1649 O O . ASP B 1 97 ? 17.547 1.852 -16.75 1 73.38 97 ASP B O 1
#